Protein AF-A0A6I9QVK2-F1 (afdb_monomer)

Nearest PDB structures (foldseek):
  8qma-assembly1_G  TM=9.939E-01  e=3.074E-30  Sinapis alba
  8rdj-assembly1_I  TM=9.947E-01  e=3.246E-30  Sinapis alba
  8xzv-assembly1_M  TM=9.878E-01  e=1.677E-27  Spinacia oleracea
  8w9z-assembly1_G  TM=9.840E-01  e=9.542E-27  Nicotiana tabacum
  7sbh-assembly1_A-2  TM=9.683E-01  e=4.155E-21  Acinetobacter sp. Ver3

Structure (mmCIF, N/CA/C/O backbone):
data_AF-A0A6I9QVK2-F1
#
_entry.id   AF-A0A6I9QVK2-F1
#
loop_
_atom_site.group_PDB
_atom_site.id
_atom_site.type_symbol
_atom_site.label_atom_id
_atom_site.label_alt_id
_atom_site.label_comp_id
_atom_site.label_asym_id
_atom_site.label_entity_id
_atom_site.label_seq_id
_atom_site.pdbx_PDB_ins_code
_atom_site.Cartn_x
_atom_site.Cartn_y
_atom_site.Cartn_z
_atom_site.occupancy
_atom_site.B_iso_or_equiv
_atom_site.auth_seq_id
_atom_site.auth_comp_id
_atom_site.auth_asym_id
_atom_site.auth_atom_id
_atom_site.pdbx_PDB_model_num
ATOM 1 N N . MET A 1 1 ? 38.378 -47.156 20.333 1.00 43.38 1 MET A N 1
ATOM 2 C CA . MET A 1 1 ? 37.656 -48.408 20.010 1.00 43.38 1 MET A CA 1
ATOM 3 C C . MET A 1 1 ? 36.630 -48.018 18.957 1.00 43.38 1 MET A C 1
ATOM 5 O O . MET A 1 1 ? 35.784 -47.207 19.271 1.00 43.38 1 MET A O 1
ATOM 9 N N . GLY A 1 2 ? 36.768 -48.294 17.665 1.00 36.41 2 GLY A N 1
ATOM 10 C CA . GLY A 1 2 ? 37.096 -49.560 17.016 1.00 36.41 2 GLY A CA 1
ATOM 11 C C . GLY A 1 2 ? 35.910 -49.899 16.099 1.00 36.41 2 GLY A C 1
ATOM 12 O O . GLY A 1 2 ? 34.912 -50.411 16.583 1.00 36.41 2 GLY A O 1
ATOM 13 N N . PHE A 1 3 ? 36.019 -49.515 14.822 1.00 37.81 3 PHE A N 1
ATOM 14 C CA . PHE A 1 3 ? 35.202 -49.914 13.652 1.00 37.81 3 PHE A CA 1
ATOM 15 C C . PHE A 1 3 ? 34.977 -51.456 13.590 1.00 37.81 3 PHE A C 1
ATOM 17 O O . PHE A 1 3 ? 35.770 -52.149 14.233 1.00 37.81 3 PHE A O 1
ATOM 24 N N . PRO A 1 4 ? 34.025 -52.035 12.796 1.00 50.06 4 PRO A N 1
ATOM 25 C CA . PRO A 1 4 ? 33.881 -51.700 11.370 1.00 50.06 4 PRO A CA 1
ATOM 26 C C . PRO A 1 4 ? 32.541 -51.915 10.623 1.00 50.06 4 PRO A C 1
ATOM 28 O O . PRO A 1 4 ? 31.614 -52.601 11.043 1.00 50.06 4 PRO A O 1
ATOM 31 N N . LEU A 1 5 ? 32.551 -51.304 9.432 1.00 40.34 5 LEU A N 1
ATOM 32 C CA . LEU A 1 5 ? 31.807 -51.598 8.202 1.00 40.34 5 LEU A CA 1
ATOM 33 C C . LEU A 1 5 ? 31.998 -53.046 7.721 1.00 40.34 5 LEU A C 1
ATOM 35 O O . LEU A 1 5 ? 33.101 -53.569 7.849 1.00 40.34 5 LEU A O 1
ATOM 39 N N . LEU A 1 6 ? 31.007 -53.603 7.012 1.00 35.38 6 LEU A N 1
ATOM 40 C CA . LEU A 1 6 ? 31.212 -54.582 5.934 1.00 35.38 6 LEU A CA 1
ATOM 41 C C . LEU A 1 6 ? 30.080 -54.488 4.890 1.00 35.38 6 LEU A C 1
ATOM 43 O O . LEU A 1 6 ? 28.905 -54.368 5.232 1.00 35.38 6 LEU A O 1
ATOM 47 N N . SER A 1 7 ? 30.495 -54.505 3.622 1.00 38.81 7 SER A N 1
ATOM 48 C CA . SER A 1 7 ? 29.713 -54.324 2.389 1.00 38.81 7 SER A CA 1
ATOM 49 C C . SER A 1 7 ? 29.316 -55.691 1.752 1.00 38.81 7 SER A C 1
ATOM 51 O O . SER A 1 7 ? 29.248 -56.673 2.488 1.00 38.81 7 SER A O 1
ATOM 53 N N . PRO A 1 8 ? 28.980 -55.824 0.443 1.00 44.72 8 PRO A N 1
ATOM 54 C CA . PRO A 1 8 ? 27.723 -56.428 -0.006 1.00 44.72 8 PRO A CA 1
ATOM 55 C C . PRO A 1 8 ? 27.885 -57.804 -0.686 1.00 44.72 8 PRO A C 1
ATOM 57 O O . PRO A 1 8 ? 28.957 -58.171 -1.168 1.00 44.72 8 PRO A O 1
ATOM 60 N N . SER A 1 9 ? 26.787 -58.554 -0.796 1.00 35.59 9 SER A N 1
ATOM 61 C CA . SER A 1 9 ? 26.754 -59.844 -1.494 1.00 35.59 9 SER A CA 1
ATOM 62 C C . SER A 1 9 ? 26.256 -59.708 -2.936 1.00 35.59 9 SER A C 1
ATOM 64 O O . SER A 1 9 ? 25.165 -59.207 -3.196 1.00 35.59 9 SER A O 1
ATOM 66 N N . TYR A 1 10 ? 27.087 -60.193 -3.859 1.00 33.00 10 TYR A N 1
ATOM 67 C CA . TYR A 1 10 ? 26.806 -60.459 -5.268 1.00 33.00 10 TYR A CA 1
ATOM 68 C C . TYR A 1 10 ? 25.802 -61.610 -5.436 1.00 33.00 10 TYR A C 1
ATOM 70 O O . TYR A 1 10 ? 25.874 -62.596 -4.705 1.00 33.00 10 TYR A O 1
ATOM 78 N N . CYS A 1 11 ? 24.970 -61.560 -6.479 1.00 33.62 11 CYS A N 1
ATOM 79 C CA . CYS A 1 11 ? 24.412 -62.759 -7.107 1.00 33.62 11 CYS A CA 1
ATOM 80 C C . CYS A 1 11 ? 24.423 -62.610 -8.633 1.00 33.62 11 CYS A C 1
ATOM 82 O O . CYS A 1 11 ? 24.070 -61.570 -9.183 1.00 33.62 11 CYS A O 1
ATOM 84 N N . CYS A 1 12 ? 24.896 -63.671 -9.279 1.00 29.81 12 CYS A N 1
ATOM 85 C CA . CYS A 1 12 ? 25.199 -63.816 -10.695 1.00 29.81 12 CYS A CA 1
ATOM 86 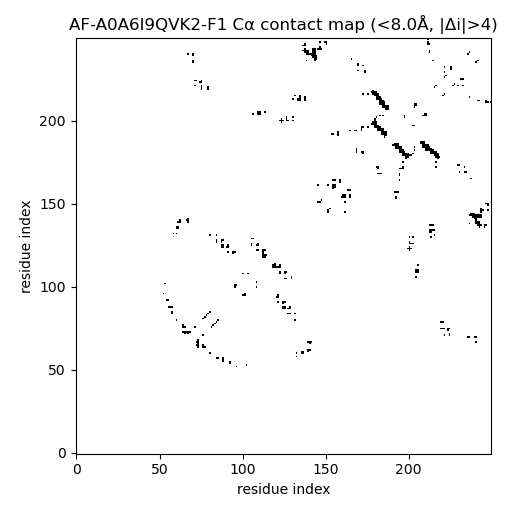C C . CYS A 1 12 ? 24.286 -64.893 -11.304 1.00 29.81 12 CYS A C 1
ATOM 88 O O . CYS A 1 12 ? 23.875 -65.815 -10.602 1.00 29.81 12 CYS A O 1
ATOM 90 N N . GLY A 1 13 ? 24.054 -64.810 -12.616 1.00 32.03 13 GLY A N 1
ATOM 91 C CA . GLY A 1 13 ? 23.454 -65.856 -13.455 1.00 32.03 13 GLY A CA 1
ATOM 92 C C . GLY A 1 13 ? 22.179 -65.373 -14.153 1.00 32.03 13 GLY A C 1
ATOM 93 O O . GLY A 1 13 ? 21.367 -64.686 -13.556 1.00 32.03 13 GLY A O 1
ATOM 94 N N . SER A 1 14 ? 21.894 -65.673 -15.418 1.00 35.88 14 SER A N 1
ATOM 95 C CA . SER A 1 14 ? 22.563 -66.486 -16.441 1.00 35.88 14 SER A CA 1
ATOM 96 C C . SER A 1 14 ? 21.834 -66.219 -17.775 1.00 35.88 14 SER A C 1
ATOM 98 O O . SER A 1 14 ? 20.621 -66.019 -17.773 1.00 35.88 14 SER A O 1
ATOM 100 N N . GLN A 1 15 ? 22.554 -66.174 -18.902 1.00 36.91 15 GLN A N 1
ATOM 101 C CA . GLN A 1 15 ? 21.966 -66.200 -20.256 1.00 36.91 15 GLN A CA 1
ATOM 102 C C . GLN A 1 15 ? 21.682 -67.647 -20.694 1.00 36.91 15 GLN A C 1
ATOM 104 O O . GLN A 1 15 ? 22.295 -68.571 -20.154 1.00 36.91 15 GLN A O 1
ATOM 109 N N . PRO A 1 16 ? 20.824 -67.854 -21.713 1.00 39.44 16 PRO A N 1
ATOM 110 C CA . PRO A 1 16 ? 21.378 -68.280 -23.008 1.00 39.44 16 PRO A CA 1
ATOM 111 C C . PRO A 1 16 ? 20.633 -67.756 -24.263 1.00 39.44 16 PRO A C 1
ATOM 113 O O . PRO A 1 16 ? 19.489 -67.314 -24.218 1.00 39.44 16 PRO A O 1
ATOM 116 N N . SER A 1 17 ? 21.298 -67.857 -25.417 1.00 35.00 17 SER A N 1
ATOM 117 C CA . SER A 1 17 ? 20.783 -67.757 -26.805 1.00 35.00 17 SER A CA 1
ATOM 118 C C . SER A 1 17 ? 21.435 -68.892 -27.626 1.00 35.00 17 SER A C 1
ATOM 120 O O . SER A 1 17 ? 22.417 -69.449 -27.131 1.00 35.00 17 SER A O 1
ATOM 122 N N . PRO A 1 18 ? 21.119 -69.145 -28.916 1.00 50.16 18 PRO A N 1
ATOM 123 C CA . PRO A 1 18 ? 19.874 -69.122 -29.707 1.00 50.16 18 PRO A CA 1
ATOM 124 C C . PRO A 1 18 ? 19.656 -70.513 -30.391 1.00 50.16 18 PRO A C 1
ATOM 126 O O . PRO A 1 18 ? 20.287 -71.490 -29.989 1.00 50.16 18 PRO A O 1
ATOM 129 N N . PRO A 1 19 ? 18.843 -70.638 -31.466 1.00 45.81 19 PRO A N 1
ATOM 130 C CA . PRO A 1 19 ? 19.396 -71.376 -32.611 1.00 45.81 19 PRO A CA 1
ATOM 131 C C . PRO A 1 19 ? 19.097 -70.797 -34.004 1.00 45.81 19 PRO A C 1
ATOM 133 O O . PRO A 1 19 ? 18.141 -70.063 -34.243 1.00 45.81 19 PRO A O 1
ATOM 136 N N . ILE A 1 20 ? 19.986 -71.198 -34.913 1.00 36.53 20 ILE A N 1
ATOM 137 C CA . ILE A 1 20 ? 20.090 -70.926 -36.349 1.00 36.53 20 ILE A CA 1
ATOM 138 C C . ILE A 1 20 ? 19.280 -71.976 -37.128 1.00 36.53 20 ILE A C 1
ATOM 140 O O . ILE A 1 20 ? 19.311 -73.151 -36.769 1.00 36.53 20 ILE A O 1
ATOM 144 N N . PHE A 1 21 ? 18.652 -71.590 -38.245 1.00 36.78 21 PHE A N 1
ATOM 145 C CA . PHE A 1 21 ? 18.217 -72.532 -39.283 1.00 36.78 21 PHE A CA 1
ATOM 146 C C . PHE A 1 21 ? 18.695 -72.089 -40.673 1.00 36.78 21 PHE A C 1
ATOM 148 O O . PHE A 1 21 ? 18.438 -70.970 -41.115 1.00 36.78 21 PHE A O 1
ATOM 155 N N . HIS A 1 22 ? 19.394 -73.006 -41.347 1.00 34.97 22 HIS A N 1
ATOM 156 C CA . HIS A 1 22 ? 19.759 -72.977 -42.763 1.00 34.97 22 HIS A CA 1
ATOM 157 C C . HIS A 1 22 ? 18.606 -73.530 -43.620 1.00 34.97 22 HIS A C 1
ATOM 159 O O . HIS A 1 22 ? 17.991 -74.528 -43.251 1.00 34.97 22 HIS A O 1
ATOM 165 N N . GLY A 1 23 ? 18.370 -72.953 -44.804 1.00 34.59 23 GLY A N 1
ATOM 166 C CA . GLY A 1 23 ? 17.445 -73.495 -45.806 1.00 34.59 23 GLY A CA 1
ATOM 167 C C . GLY A 1 23 ? 17.698 -72.920 -47.203 1.00 34.59 23 GLY A C 1
ATOM 168 O O . GLY A 1 23 ? 17.686 -71.710 -47.393 1.00 34.59 23 GLY A O 1
ATOM 169 N N . LEU A 1 24 ? 17.984 -73.807 -48.156 1.00 35.16 24 LEU A N 1
ATOM 170 C CA . LEU A 1 24 ? 18.503 -73.569 -49.506 1.00 35.16 24 LEU A CA 1
ATOM 171 C C . LEU A 1 24 ? 17.516 -72.922 -50.509 1.00 35.16 24 LEU A C 1
ATOM 173 O O . LEU A 1 24 ? 16.363 -73.323 -50.612 1.00 35.16 24 LEU A O 1
ATOM 177 N N . LEU A 1 25 ? 18.080 -72.029 -51.335 1.00 35.56 25 LEU A N 1
ATOM 178 C CA . LEU A 1 25 ? 17.953 -71.859 -52.800 1.00 35.56 25 LEU A CA 1
ATOM 179 C C . LEU A 1 25 ? 16.609 -72.130 -53.514 1.00 35.56 25 LEU A C 1
ATOM 181 O O . LEU A 1 25 ? 16.194 -73.275 -53.661 1.00 35.56 25 LEU A O 1
ATOM 185 N N . ARG A 1 26 ? 16.123 -71.105 -54.238 1.00 37.34 26 ARG A N 1
ATOM 186 C CA . ARG A 1 26 ? 15.747 -71.202 -55.668 1.00 37.34 26 ARG A CA 1
ATOM 187 C C . ARG A 1 26 ? 15.745 -69.820 -56.340 1.00 37.34 26 ARG A C 1
ATOM 189 O O . ARG A 1 26 ? 15.256 -68.844 -55.785 1.00 37.34 26 ARG A O 1
ATOM 196 N N . PHE A 1 27 ? 16.341 -69.760 -57.531 1.00 35.38 27 PHE A N 1
ATOM 197 C CA . PHE A 1 27 ? 16.578 -68.562 -58.346 1.00 35.38 27 PHE A CA 1
ATOM 198 C C . PHE A 1 27 ? 15.583 -68.430 -59.517 1.00 35.38 27 PHE A C 1
ATOM 200 O O . PHE A 1 27 ? 15.162 -69.443 -60.075 1.00 35.38 27 PHE A O 1
ATOM 207 N N . LYS A 1 28 ? 15.446 -67.165 -59.970 1.00 34.47 28 LYS A N 1
ATOM 208 C CA . LYS A 1 28 ? 15.011 -66.604 -61.282 1.00 34.47 28 LYS A CA 1
ATOM 209 C C . LYS A 1 28 ? 13.550 -66.111 -61.394 1.00 34.47 28 LYS A C 1
ATOM 211 O O . LYS A 1 28 ? 12.675 -66.742 -60.817 1.00 34.47 28 LYS A O 1
ATOM 216 N N . PRO A 1 29 ? 13.245 -65.115 -62.264 1.00 42.12 29 PRO A N 1
ATOM 217 C CA . PRO A 1 29 ? 14.078 -64.043 -62.828 1.00 42.12 29 PRO A CA 1
ATOM 218 C C . PRO A 1 29 ? 13.493 -62.623 -62.629 1.00 42.12 29 PRO A C 1
ATOM 220 O O . PRO A 1 29 ? 12.327 -62.414 -62.314 1.00 42.12 29 PRO A O 1
ATOM 223 N N . VAL A 1 30 ? 14.365 -61.641 -62.855 1.00 43.34 30 VAL A N 1
ATOM 224 C CA . VAL A 1 30 ? 14.119 -60.194 -62.873 1.00 43.34 30 VAL A CA 1
ATOM 225 C C . VAL A 1 30 ? 13.360 -59.780 -64.134 1.00 43.34 30 VAL A C 1
ATOM 227 O O . VAL A 1 30 ? 13.828 -60.093 -65.222 1.00 43.34 30 VAL A O 1
ATOM 230 N N . THR A 1 31 ? 12.317 -58.954 -63.997 1.00 38.00 31 THR A N 1
ATOM 231 C CA . THR A 1 31 ? 11.974 -57.900 -64.975 1.00 38.00 31 THR A CA 1
ATOM 232 C C . THR A 1 31 ? 11.134 -56.802 -64.322 1.00 38.00 31 THR A C 1
ATOM 234 O O . THR A 1 31 ? 9.984 -57.034 -63.967 1.00 38.00 31 THR A O 1
ATOM 237 N N . SER A 1 32 ? 11.703 -55.600 -64.206 1.00 40.72 32 SER A N 1
ATOM 238 C CA . SER A 1 32 ? 11.099 -54.311 -64.600 1.00 40.72 32 SER A CA 1
ATOM 239 C C . SER A 1 32 ? 11.724 -53.170 -63.793 1.00 40.72 32 SER A C 1
ATOM 241 O O . SER A 1 32 ? 11.421 -52.947 -62.621 1.00 40.72 32 SER A O 1
ATOM 243 N N . LEU A 1 33 ? 12.633 -52.455 -64.454 1.00 43.56 33 LEU A N 1
ATOM 244 C CA . LEU A 1 33 ? 13.231 -51.204 -64.003 1.00 43.56 33 LEU A CA 1
ATOM 245 C C . LEU A 1 33 ? 12.148 -50.118 -63.903 1.00 43.56 33 LEU A C 1
ATOM 247 O O . LEU A 1 33 ? 11.656 -49.634 -64.923 1.00 43.56 33 LEU A O 1
ATOM 251 N N . ARG A 1 34 ? 11.819 -49.680 -62.683 1.00 43.97 34 ARG A N 1
ATOM 252 C CA . ARG A 1 34 ? 11.150 -48.391 -62.450 1.00 43.97 34 ARG A CA 1
ATOM 253 C C . ARG A 1 34 ? 12.195 -47.345 -62.065 1.00 43.97 34 ARG A C 1
ATOM 255 O O . ARG A 1 34 ? 12.987 -47.549 -61.151 1.00 43.97 34 ARG A O 1
ATOM 262 N N . LYS A 1 35 ? 12.196 -46.235 -62.807 1.00 45.91 35 LYS A N 1
ATOM 263 C CA . LYS A 1 35 ? 13.054 -45.058 -62.603 1.00 45.91 35 LYS A CA 1
ATOM 264 C C . LYS A 1 35 ? 12.878 -44.504 -61.177 1.00 45.91 35 LYS A C 1
ATOM 266 O O . LYS A 1 35 ? 11.734 -44.403 -60.733 1.00 45.91 35 LYS A O 1
ATOM 271 N N . PRO A 1 36 ? 13.947 -44.081 -60.480 1.00 39.69 36 PRO A N 1
ATOM 272 C CA . PRO A 1 36 ? 13.797 -43.416 -59.197 1.00 39.69 36 PRO A CA 1
ATOM 273 C C . PRO A 1 36 ? 13.326 -41.977 -59.431 1.00 39.69 36 PRO A C 1
ATOM 275 O O . PRO A 1 36 ? 14.021 -41.166 -60.042 1.00 39.69 36 PRO A O 1
ATOM 278 N N . SER A 1 37 ? 12.122 -41.657 -58.957 1.00 41.38 37 SER A N 1
ATOM 279 C CA . SER A 1 37 ? 11.655 -40.278 -58.840 1.00 41.38 37 SER A CA 1
ATOM 280 C C . SER A 1 37 ? 12.483 -39.571 -57.769 1.00 41.38 37 SER A C 1
ATOM 282 O O . SER A 1 37 ? 12.498 -39.997 -56.613 1.00 41.38 37 SER A O 1
ATOM 284 N N . SER A 1 38 ? 13.156 -38.487 -58.143 1.00 46.34 38 SER A N 1
ATOM 285 C CA . SER A 1 38 ? 13.873 -37.608 -57.224 1.00 46.34 38 SER A CA 1
ATOM 286 C C . SER A 1 38 ? 12.896 -36.961 -56.236 1.00 46.34 38 SER A C 1
ATOM 288 O O . SER A 1 38 ? 12.302 -35.919 -56.523 1.00 46.34 38 SER A O 1
ATOM 290 N N . GLN A 1 39 ? 12.725 -37.555 -55.058 1.00 41.78 39 GLN A N 1
ATOM 291 C CA . GLN A 1 39 ? 12.134 -36.848 -53.930 1.00 41.78 39 GLN A CA 1
ATOM 292 C C . GLN A 1 39 ? 13.166 -35.835 -53.433 1.00 41.78 39 GLN A C 1
ATOM 294 O O . GLN A 1 39 ? 14.131 -36.178 -52.749 1.00 41.78 39 GLN A O 1
ATOM 299 N N . LYS A 1 40 ? 12.980 -34.566 -53.814 1.00 43.50 40 LYS A N 1
ATOM 300 C CA . LYS A 1 40 ? 13.624 -33.441 -53.136 1.00 43.50 40 LYS A CA 1
ATOM 301 C C . LYS A 1 40 ? 13.245 -33.541 -51.660 1.00 43.50 40 LYS A C 1
ATOM 303 O O . LYS A 1 40 ? 12.080 -33.366 -51.317 1.00 43.50 40 LYS A O 1
ATOM 308 N N . ARG A 1 41 ? 14.226 -33.827 -50.798 1.00 43.88 41 ARG A N 1
ATOM 309 C CA . ARG A 1 41 ? 14.109 -33.608 -49.354 1.00 43.88 41 ARG A CA 1
ATOM 310 C C . ARG A 1 41 ? 13.790 -32.132 -49.152 1.00 43.88 41 ARG A C 1
ATOM 312 O O . ARG A 1 41 ? 14.662 -31.277 -49.284 1.00 43.88 41 ARG A O 1
ATOM 319 N N . GLN A 1 42 ? 12.522 -31.845 -48.905 1.00 44.44 42 GLN A N 1
ATOM 320 C CA . GLN A 1 42 ? 12.072 -30.536 -48.482 1.00 44.44 42 GLN A CA 1
ATOM 321 C C . GLN A 1 42 ? 12.633 -30.356 -47.071 1.00 44.44 42 GLN A C 1
ATOM 323 O O . GLN A 1 42 ? 12.188 -31.018 -46.137 1.00 44.44 42 GLN A O 1
ATOM 328 N N . LEU A 1 43 ? 13.695 -29.554 -46.937 1.00 42.62 43 LEU A N 1
ATOM 329 C CA . LEU A 1 43 ? 14.140 -29.103 -45.625 1.00 42.62 43 LEU A CA 1
ATOM 330 C C . LEU A 1 43 ? 12.927 -28.450 -44.964 1.00 42.62 43 LEU A C 1
ATOM 332 O O . LEU A 1 43 ? 12.426 -27.443 -45.467 1.00 42.62 43 LEU A O 1
ATOM 336 N N . CYS A 1 44 ? 12.455 -29.029 -43.860 1.00 40.41 44 CYS A N 1
ATOM 337 C CA . CYS A 1 44 ? 11.586 -28.325 -42.934 1.00 40.41 44 CYS A CA 1
ATOM 338 C C . CYS A 1 44 ? 12.335 -27.063 -42.512 1.00 40.41 44 CYS A C 1
ATOM 340 O O . CYS A 1 44 ? 13.249 -27.113 -41.691 1.00 40.41 44 CYS A O 1
ATOM 342 N N . GLN A 1 45 ? 11.979 -25.932 -43.117 1.00 51.38 45 GLN A N 1
ATOM 343 C CA . GLN A 1 45 ? 12.309 -24.637 -42.561 1.00 51.38 45 GLN A CA 1
ATOM 344 C C . GLN A 1 45 ? 11.624 -24.606 -41.201 1.00 51.38 45 GLN A C 1
ATOM 346 O O . GLN A 1 45 ? 10.395 -24.608 -41.124 1.00 51.38 45 GLN A O 1
ATOM 351 N N . SER A 1 46 ? 12.416 -24.679 -40.130 1.00 57.34 46 SER A N 1
ATOM 352 C CA . SER A 1 46 ? 11.916 -24.469 -38.781 1.00 57.34 46 SER A CA 1
ATOM 353 C C . SER A 1 46 ? 11.295 -23.078 -38.765 1.00 57.34 46 SER A C 1
ATOM 355 O O . SER A 1 46 ? 12.015 -22.075 -38.803 1.00 57.34 46 SER A O 1
ATOM 357 N N . GLY A 1 47 ? 9.964 -23.016 -38.781 1.00 49.53 47 GLY A N 1
ATOM 358 C CA . GLY A 1 47 ? 9.243 -21.779 -38.545 1.00 49.53 47 GLY A CA 1
ATOM 359 C C . GLY A 1 47 ? 9.792 -21.190 -37.257 1.00 49.53 47 GLY A C 1
ATOM 360 O O . GLY A 1 47 ? 9.806 -21.863 -36.227 1.00 49.53 47 GLY A O 1
ATOM 361 N N . ARG A 1 48 ? 10.342 -19.976 -37.346 1.00 56.44 48 ARG A N 1
ATOM 362 C CA . ARG A 1 48 ? 10.794 -19.204 -36.193 1.00 56.44 48 ARG A CA 1
ATOM 363 C C . ARG A 1 48 ? 9.641 -19.215 -35.201 1.00 56.44 48 ARG A C 1
ATOM 365 O O . ARG A 1 48 ? 8.614 -18.600 -35.481 1.00 56.44 48 ARG A O 1
ATOM 372 N N . ALA A 1 49 ? 9.790 -19.958 -34.103 1.00 53.84 49 ALA A N 1
ATOM 373 C CA . ALA A 1 49 ? 8.818 -19.938 -33.027 1.00 53.84 49 ALA A CA 1
ATOM 374 C C . ALA A 1 49 ? 8.604 -18.466 -32.684 1.00 53.84 49 ALA A C 1
ATOM 376 O O . ALA A 1 49 ? 9.564 -17.757 -32.357 1.00 53.84 49 ALA A O 1
ATOM 377 N N . SER A 1 50 ? 7.376 -17.984 -32.875 1.00 50.50 50 SER A N 1
ATOM 378 C CA . SER A 1 50 ? 7.000 -16.680 -32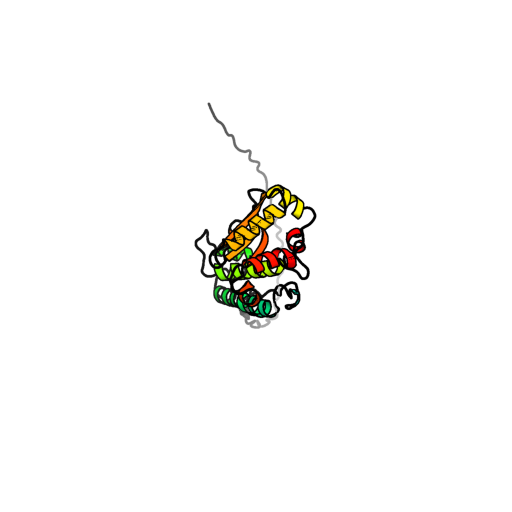.361 1.00 50.50 50 SER A CA 1
ATOM 379 C C . SER A 1 50 ? 7.304 -16.749 -30.872 1.00 50.50 50 SER A C 1
ATOM 381 O O . SER A 1 50 ? 6.730 -17.582 -30.169 1.00 50.50 50 SER A O 1
ATOM 383 N N . LYS A 1 51 ? 8.288 -15.971 -30.406 1.00 53.22 51 LYS A N 1
ATOM 384 C CA . LYS A 1 51 ? 8.476 -15.771 -28.973 1.00 53.22 51 LYS A CA 1
ATOM 385 C C . LYS A 1 51 ? 7.210 -15.056 -28.530 1.00 53.22 51 LYS A C 1
ATOM 387 O O . LYS A 1 51 ? 7.108 -13.847 -28.712 1.00 53.22 51 LYS A O 1
ATOM 392 N N . ILE A 1 52 ? 6.229 -15.816 -28.053 1.00 50.91 52 ILE A N 1
ATOM 393 C CA . ILE A 1 52 ? 5.083 -15.261 -27.352 1.00 50.91 52 ILE A CA 1
ATOM 394 C C . ILE A 1 52 ? 5.688 -14.545 -26.149 1.00 50.91 52 ILE A C 1
ATOM 396 O O . ILE A 1 52 ? 6.172 -15.186 -25.218 1.00 50.91 52 ILE A O 1
ATOM 400 N N . LEU A 1 53 ? 5.760 -13.219 -26.225 1.00 54.56 53 LEU A N 1
ATOM 401 C CA . LEU A 1 53 ? 6.028 -12.399 -25.061 1.00 54.56 53 LEU A CA 1
ATOM 402 C C . LEU A 1 53 ? 4.681 -12.277 -24.321 1.00 54.56 53 LEU A C 1
ATOM 404 O O . LEU A 1 53 ? 3.785 -11.569 -24.775 1.00 54.56 53 LEU A O 1
ATOM 408 N N . ALA A 1 54 ? 4.516 -13.022 -23.225 1.00 59.47 54 ALA A N 1
ATOM 409 C CA . ALA A 1 54 ? 3.448 -12.828 -22.242 1.00 59.47 54 ALA A CA 1
ATOM 410 C C . ALA A 1 54 ? 3.747 -11.626 -21.319 1.00 59.47 54 ALA A C 1
ATOM 412 O O . ALA A 1 54 ? 4.525 -11.737 -20.374 1.00 59.47 54 ALA A O 1
ATOM 413 N N . TYR A 1 55 ? 3.205 -10.449 -21.645 1.00 76.44 55 TYR A N 1
ATOM 414 C CA . TYR A 1 55 ? 3.442 -9.211 -20.893 1.00 76.44 55 TYR A CA 1
ATOM 415 C C . TYR A 1 55 ? 2.625 -9.168 -19.598 1.00 76.44 55 TYR A C 1
ATOM 417 O O . TYR A 1 55 ? 1.510 -9.688 -19.559 1.00 76.44 55 TYR A O 1
ATOM 425 N N . TYR A 1 56 ? 3.147 -8.494 -18.569 1.00 89.75 56 TYR A N 1
ATOM 426 C CA . TYR A 1 56 ? 2.343 -8.158 -17.395 1.00 89.75 56 TYR A CA 1
ATOM 427 C C . TYR A 1 56 ? 1.251 -7.166 -17.799 1.00 89.75 56 TYR A C 1
ATOM 429 O O . TYR A 1 56 ? 1.521 -6.207 -18.529 1.00 89.75 56 TYR A O 1
ATOM 437 N N . GLY A 1 57 ? 0.020 -7.422 -17.362 1.00 93.00 57 GLY A N 1
ATOM 438 C CA . GLY A 1 57 ? -1.131 -6.560 -17.609 1.00 93.00 57 GLY A CA 1
ATOM 439 C C . GLY A 1 57 ? -1.416 -5.649 -16.421 1.00 93.00 57 GLY A C 1
ATOM 440 O O . GLY A 1 57 ? -1.044 -5.960 -15.296 1.00 93.00 57 GLY A O 1
ATOM 441 N N . LEU A 1 58 ? -2.101 -4.536 -16.679 1.00 96.81 58 LEU A N 1
ATOM 442 C CA . LEU A 1 58 ? -2.679 -3.718 -15.618 1.00 96.81 58 LEU A CA 1
ATOM 443 C C . LEU A 1 58 ? -3.974 -4.378 -15.136 1.00 96.81 58 LEU A C 1
ATOM 445 O O . LEU A 1 58 ? -4.963 -4.389 -15.875 1.00 96.81 58 LEU A O 1
ATOM 449 N N . THR A 1 59 ? -3.972 -4.906 -13.915 1.00 97.06 59 THR A N 1
ATOM 450 C CA . THR A 1 59 ? -5.169 -5.475 -13.286 1.00 97.06 59 THR A CA 1
ATOM 451 C C . THR A 1 59 ? -6.163 -4.362 -12.981 1.00 97.06 59 THR A C 1
ATOM 453 O O . THR A 1 59 ? -5.791 -3.310 -12.461 1.00 97.06 59 THR A O 1
ATOM 456 N N . THR A 1 60 ? -7.433 -4.554 -13.328 1.00 97.31 60 THR A N 1
ATOM 457 C CA . THR A 1 60 ? -8.506 -3.626 -12.945 1.00 97.31 60 THR A CA 1
ATOM 458 C C . THR A 1 60 ? -8.779 -3.729 -11.443 1.00 97.31 60 THR A C 1
ATOM 460 O O . THR A 1 60 ? -8.775 -4.853 -10.933 1.00 97.31 60 THR A O 1
ATOM 463 N N . PRO A 1 61 ? -9.061 -2.619 -10.732 1.00 97.94 61 PRO A N 1
ATOM 464 C CA . PRO A 1 61 ? -9.470 -2.683 -9.333 1.00 97.94 61 PRO A CA 1
ATOM 465 C C . PRO A 1 61 ? -10.725 -3.560 -9.173 1.00 97.94 61 PRO A C 1
ATOM 467 O O . PRO A 1 61 ? -11.513 -3.670 -10.117 1.00 97.94 61 PRO A O 1
ATOM 470 N N . PRO A 1 62 ? -10.958 -4.166 -7.995 1.00 97.75 62 PRO A N 1
ATOM 471 C CA . PRO A 1 62 ? -12.089 -5.072 -7.769 1.00 97.75 62 PRO A CA 1
ATOM 472 C C . PRO A 1 62 ? -13.444 -4.348 -7.611 1.00 97.75 62 PRO A C 1
ATOM 474 O O . PRO A 1 62 ? -14.400 -4.914 -7.081 1.00 97.75 62 PRO A O 1
ATOM 477 N N . TYR A 1 63 ? -13.528 -3.090 -8.040 1.00 98.50 63 TYR A N 1
ATOM 478 C CA . TYR A 1 63 ? -14.688 -2.211 -7.942 1.00 98.50 63 TYR A CA 1
ATOM 479 C C . TYR A 1 63 ? -14.608 -1.107 -9.010 1.00 98.50 63 TYR A C 1
ATOM 481 O O . TYR A 1 63 ? -13.539 -0.835 -9.561 1.00 98.50 63 TYR A O 1
ATOM 489 N N . GLU A 1 64 ? -15.744 -0.465 -9.292 1.00 98.56 64 GLU A N 1
ATOM 490 C CA . GLU A 1 64 ? -15.815 0.700 -10.184 1.00 98.56 64 GLU A CA 1
ATOM 491 C C . GLU A 1 64 ? -15.012 1.887 -9.627 1.00 98.56 64 GLU A C 1
ATOM 493 O O . GLU A 1 64 ? -14.835 2.021 -8.414 1.00 98.56 64 GLU A O 1
ATOM 498 N N . LEU A 1 65 ? -14.523 2.768 -10.504 1.00 98.56 65 LEU A N 1
ATOM 499 C CA . LEU A 1 65 ? -13.570 3.816 -10.110 1.00 98.56 65 LEU A CA 1
ATOM 500 C C . LEU A 1 65 ? -14.158 4.892 -9.181 1.00 98.56 65 LEU A C 1
ATOM 502 O O . LEU A 1 65 ? -13.400 5.587 -8.520 1.00 98.56 65 LEU A O 1
ATOM 506 N N . ASP A 1 66 ? -15.476 5.044 -9.119 1.00 98.50 66 ASP A N 1
ATOM 507 C CA . ASP A 1 66 ? -16.187 5.965 -8.223 1.00 98.50 66 ASP A CA 1
ATOM 508 C C . ASP A 1 66 ? -16.733 5.275 -6.959 1.00 98.50 66 ASP A C 1
ATOM 510 O O . ASP A 1 66 ? -17.267 5.928 -6.063 1.00 98.50 66 ASP A O 1
ATOM 514 N N . ALA A 1 67 ? -16.571 3.956 -6.829 1.00 98.69 67 ALA A N 1
ATOM 515 C CA . ALA A 1 67 ? -17.209 3.176 -5.770 1.00 98.69 67 ALA A CA 1
ATOM 516 C C . ALA A 1 67 ? -16.625 3.418 -4.364 1.00 98.69 67 ALA A C 1
ATOM 518 O O . ALA A 1 67 ? -17.195 2.955 -3.373 1.00 98.69 67 ALA A O 1
ATOM 519 N N . LEU A 1 68 ? -15.488 4.114 -4.268 1.00 98.69 68 LEU A N 1
ATOM 520 C CA . LEU A 1 68 ? -14.857 4.500 -3.002 1.00 98.69 68 LEU A CA 1
ATOM 521 C C . LEU A 1 68 ? -15.226 5.923 -2.550 1.00 98.69 68 LEU A C 1
ATOM 523 O O . LEU A 1 68 ? -14.766 6.371 -1.496 1.00 98.69 68 LEU A O 1
ATOM 527 N N . GLU A 1 69 ? -16.059 6.644 -3.304 1.00 98.44 69 GLU A N 1
ATOM 528 C CA . GLU A 1 69 ? -16.537 7.959 -2.885 1.00 98.44 69 GLU A CA 1
ATOM 529 C C . GLU A 1 69 ? -17.426 7.881 -1.625 1.00 98.44 69 GLU A C 1
ATOM 531 O O . GLU A 1 69 ? -18.149 6.903 -1.422 1.00 98.44 69 GLU A O 1
ATOM 536 N N . PRO A 1 70 ? -17.394 8.908 -0.748 1.00 98.12 70 PRO A N 1
ATOM 537 C CA . PRO A 1 70 ? -16.622 10.155 -0.844 1.00 98.12 70 PRO A CA 1
ATOM 538 C C . PRO A 1 70 ? -15.207 10.063 -0.235 1.00 98.12 70 PRO A C 1
ATOM 540 O O . PRO A 1 70 ? -14.570 11.087 0.005 1.00 98.12 70 PRO A O 1
ATOM 543 N N . TYR A 1 71 ? -14.733 8.859 0.083 1.00 98.62 71 TYR A N 1
ATOM 544 C CA . TYR A 1 71 ? -13.525 8.627 0.882 1.00 98.62 71 TYR A CA 1
ATOM 545 C C . TYR A 1 71 ? -12.245 8.558 0.041 1.00 98.62 71 TYR A C 1
ATOM 547 O O . TYR A 1 71 ? -11.165 8.896 0.519 1.00 98.62 71 TYR A O 1
ATOM 555 N N . MET A 1 72 ? -12.353 8.147 -1.216 1.00 98.75 72 MET A N 1
ATOM 556 C CA . MET A 1 72 ? -11.310 8.307 -2.224 1.00 98.75 72 MET A CA 1
ATOM 557 C C . MET A 1 72 ? -12.000 8.668 -3.533 1.00 98.75 72 MET A C 1
ATOM 559 O O . MET A 1 72 ? -12.890 7.940 -3.973 1.00 98.75 72 MET A O 1
ATOM 563 N N . SER A 1 73 ? -11.651 9.816 -4.113 1.00 98.75 73 SER A N 1
ATOM 564 C CA . SER A 1 73 ? -12.386 10.326 -5.272 1.00 98.75 73 SER A CA 1
ATOM 565 C C . SER A 1 73 ? -12.144 9.478 -6.513 1.00 98.75 73 SER A C 1
ATOM 567 O O . SER A 1 73 ? -11.051 8.932 -6.704 1.00 98.75 73 SER A O 1
ATOM 569 N N . GLN A 1 74 ? -13.118 9.461 -7.430 1.00 98.75 74 GLN A N 1
ATOM 570 C CA . GLN A 1 74 ? -12.918 8.863 -8.753 1.00 98.75 74 GLN A CA 1
ATOM 571 C C . GLN A 1 74 ? -11.659 9.411 -9.430 1.00 98.75 74 GLN A C 1
ATOM 573 O O . GLN A 1 74 ? -10.891 8.675 -10.055 1.00 98.75 74 GLN A O 1
ATOM 578 N N . ARG A 1 75 ? -11.402 10.711 -9.248 1.00 98.69 75 ARG A N 1
ATOM 579 C CA . ARG A 1 75 ? -10.236 11.380 -9.815 1.00 98.69 75 ARG A CA 1
ATOM 580 C C . ARG A 1 75 ? -8.915 10.822 -9.281 1.00 98.69 75 ARG A C 1
ATOM 582 O O . ARG A 1 75 ? -7.960 10.703 -10.054 1.00 98.69 75 ARG A O 1
ATOM 589 N N . THR A 1 76 ? -8.853 10.481 -7.995 1.00 98.75 76 THR A N 1
ATOM 590 C CA . THR A 1 76 ? -7.695 9.799 -7.406 1.00 98.75 76 THR A CA 1
ATOM 591 C C . THR A 1 76 ? -7.483 8.442 -8.067 1.00 98.75 76 THR A C 1
ATOM 593 O O . THR A 1 76 ? -6.367 8.173 -8.504 1.00 98.75 76 THR A O 1
ATOM 596 N N . LEU A 1 77 ? -8.522 7.624 -8.265 1.00 98.75 77 LEU A N 1
ATOM 597 C CA . LEU A 1 77 ? -8.372 6.305 -8.897 1.00 98.75 77 LEU A CA 1
ATOM 598 C C . LEU A 1 77 ? -7.963 6.400 -10.374 1.00 98.75 77 LEU A C 1
ATOM 600 O O . LEU A 1 77 ? -7.073 5.672 -10.816 1.00 98.75 77 LEU A O 1
ATOM 604 N N . GLU A 1 78 ? -8.540 7.322 -11.144 1.00 98.69 78 GLU A N 1
ATOM 605 C CA . GLU A 1 78 ? -8.145 7.560 -12.540 1.00 98.69 78 GLU A CA 1
ATOM 606 C C . GLU A 1 78 ? -6.649 7.854 -12.687 1.00 98.69 78 GLU A C 1
ATOM 608 O O . GLU A 1 78 ? -6.007 7.401 -13.636 1.00 98.69 78 GLU A O 1
ATOM 613 N N . LEU A 1 79 ? -6.079 8.624 -11.758 1.00 98.75 79 LEU A N 1
ATOM 614 C CA . LEU A 1 79 ? -4.667 8.983 -11.794 1.00 98.75 79 LEU A CA 1
ATOM 615 C C . LEU A 1 79 ? -3.794 7.901 -11.159 1.00 98.75 79 LEU A C 1
ATOM 617 O O . LEU A 1 79 ? -2.798 7.490 -11.749 1.00 98.75 79 LEU A O 1
ATOM 621 N N . HIS A 1 80 ? -4.155 7.400 -9.986 1.00 98.81 80 HIS A N 1
ATOM 622 C CA . HIS A 1 80 ? -3.344 6.449 -9.233 1.00 98.81 80 HIS A CA 1
ATOM 623 C C . HIS A 1 80 ? -3.330 5.067 -9.898 1.00 98.81 80 HIS A C 1
ATOM 625 O O . HIS A 1 80 ? -2.259 4.544 -10.200 1.00 98.81 80 HIS A O 1
ATOM 631 N N . TRP A 1 81 ? -4.490 4.508 -10.251 1.00 98.81 81 TRP A N 1
ATOM 632 C CA . TRP A 1 81 ? -4.558 3.270 -11.032 1.00 98.81 81 TRP A CA 1
ATOM 633 C C . TRP A 1 81 ? -4.311 3.529 -12.525 1.00 98.81 81 TRP A C 1
ATOM 635 O O . TRP A 1 81 ? -3.436 2.921 -13.147 1.00 98.81 81 TRP A O 1
ATOM 645 N N . GLY A 1 82 ? -5.065 4.455 -13.119 1.00 98.31 82 GLY A N 1
ATOM 646 C CA . GLY A 1 82 ? -5.088 4.621 -14.575 1.00 98.31 82 GLY A CA 1
ATOM 647 C C . GLY A 1 82 ? -3.795 5.186 -15.165 1.00 98.31 82 GLY A C 1
ATOM 648 O O . GLY A 1 82 ? -3.502 4.903 -16.332 1.00 98.31 82 GLY A O 1
ATOM 649 N N . LYS A 1 83 ? -3.008 5.925 -14.367 1.00 98.50 83 LYS A N 1
ATOM 650 C CA . LYS A 1 83 ? -1.718 6.498 -14.769 1.00 98.50 83 LYS A CA 1
ATOM 651 C C . LYS A 1 83 ? -0.532 5.927 -13.984 1.00 98.50 83 LYS A C 1
ATOM 653 O O . LYS A 1 83 ? 0.322 5.317 -14.610 1.00 98.50 83 LYS A O 1
ATOM 658 N N . HIS A 1 84 ? -0.443 6.098 -12.662 1.00 98.69 84 HIS A N 1
ATOM 659 C CA . HIS A 1 84 ? 0.755 5.686 -11.904 1.00 98.69 84 HIS A CA 1
ATOM 660 C C . HIS A 1 84 ? 0.995 4.173 -11.977 1.00 98.69 84 HIS A C 1
ATOM 662 O O . HIS A 1 84 ? 2.078 3.740 -12.368 1.00 98.69 84 HIS A O 1
ATOM 668 N N . HIS A 1 85 ? -0.025 3.367 -11.678 1.00 98.75 85 HIS A N 1
ATOM 669 C CA . HIS A 1 85 ? 0.083 1.914 -11.767 1.00 98.75 85 HIS A CA 1
ATOM 670 C C . HIS A 1 85 ? 0.365 1.451 -13.209 1.00 98.75 85 HIS A C 1
ATOM 672 O O . HIS A 1 85 ? 1.267 0.643 -13.441 1.00 98.75 85 HIS A O 1
ATOM 678 N N . ARG A 1 86 ? -0.319 2.037 -14.200 1.00 98.56 86 ARG A N 1
ATOM 679 C CA . ARG A 1 86 ? -0.046 1.787 -15.626 1.00 98.56 86 ARG A CA 1
ATOM 680 C C . ARG A 1 86 ? 1.402 2.090 -16.018 1.00 98.56 86 ARG A C 1
ATOM 682 O O . ARG A 1 86 ? 2.029 1.271 -16.684 1.00 98.56 86 ARG A O 1
ATOM 689 N N . ASP A 1 87 ? 1.939 3.228 -15.585 1.00 98.56 87 ASP A N 1
ATOM 690 C CA . ASP A 1 87 ? 3.308 3.652 -15.885 1.00 98.56 87 ASP A CA 1
ATOM 691 C C . ASP A 1 87 ? 4.332 2.633 -15.339 1.00 98.56 87 ASP A C 1
ATOM 693 O O . ASP A 1 87 ? 5.328 2.347 -16.016 1.00 98.56 87 ASP A O 1
ATOM 697 N N . TYR A 1 88 ? 4.081 2.028 -14.167 1.00 98.56 88 TYR A N 1
ATOM 698 C CA . TYR A 1 88 ? 4.913 0.941 -13.629 1.00 98.56 88 TYR A CA 1
ATOM 699 C C . TYR A 1 88 ? 4.838 -0.328 -14.483 1.00 98.56 88 TYR A C 1
ATOM 701 O O . TYR A 1 88 ? 5.885 -0.882 -14.823 1.00 98.56 88 TYR A O 1
ATOM 709 N N . VAL A 1 89 ? 3.637 -0.755 -14.892 1.00 97.88 89 VAL A N 1
ATOM 710 C CA . VAL A 1 89 ? 3.446 -1.919 -15.780 1.00 97.88 89 VAL A CA 1
ATOM 711 C C . VAL A 1 89 ? 4.172 -1.712 -17.113 1.00 97.88 89 VAL A C 1
ATOM 713 O O . VAL A 1 89 ? 4.949 -2.564 -17.551 1.00 97.88 89 VAL A O 1
ATOM 716 N N . ASP A 1 90 ? 3.978 -0.557 -17.747 1.00 97.00 90 ASP A N 1
ATOM 717 C CA . ASP A 1 90 ? 4.591 -0.231 -19.036 1.00 97.00 90 ASP A CA 1
ATOM 718 C C . ASP A 1 90 ? 6.118 -0.148 -18.935 1.00 97.00 90 ASP A C 1
ATOM 720 O O . ASP A 1 90 ? 6.838 -0.612 -19.826 1.00 97.00 90 ASP A O 1
ATOM 724 N N . SER A 1 91 ? 6.635 0.430 -17.849 1.00 97.00 91 SER A N 1
ATOM 725 C CA . SER A 1 91 ? 8.076 0.532 -17.602 1.00 97.00 91 SER A CA 1
ATOM 726 C C . SER A 1 91 ? 8.701 -0.831 -17.323 1.00 97.00 91 SER A C 1
ATOM 728 O O . SER A 1 91 ? 9.742 -1.147 -17.902 1.00 97.00 91 SER A O 1
ATOM 730 N N . LEU A 1 92 ? 8.041 -1.672 -16.523 1.00 96.62 92 LEU A N 1
ATOM 731 C CA . LEU A 1 92 ? 8.475 -3.041 -16.259 1.00 96.62 92 LEU A CA 1
ATOM 732 C C . LEU A 1 92 ? 8.550 -3.854 -17.553 1.00 96.62 92 LEU A C 1
ATOM 734 O O . LEU A 1 92 ? 9.574 -4.462 -17.861 1.00 96.62 92 LEU A O 1
ATOM 738 N N . ASN A 1 93 ? 7.494 -3.810 -18.365 1.00 95.50 93 ASN A N 1
ATOM 739 C CA . ASN A 1 93 ? 7.442 -4.513 -19.644 1.00 95.50 93 ASN A CA 1
ATOM 740 C C . ASN A 1 93 ? 8.552 -4.054 -20.608 1.00 95.50 93 ASN A C 1
ATOM 742 O O . ASN A 1 93 ? 9.131 -4.881 -21.319 1.00 95.50 93 ASN A O 1
ATOM 746 N N . LYS A 1 94 ? 8.906 -2.760 -20.610 1.00 94.06 94 LYS A N 1
ATOM 747 C CA . LYS A 1 94 ? 10.051 -2.236 -21.379 1.00 94.06 94 LYS A CA 1
ATOM 748 C C . LYS A 1 94 ? 11.384 -2.789 -20.874 1.00 94.06 94 LYS A C 1
ATOM 750 O O . LYS A 1 94 ? 12.208 -3.184 -21.698 1.00 94.06 94 LYS A O 1
ATOM 755 N 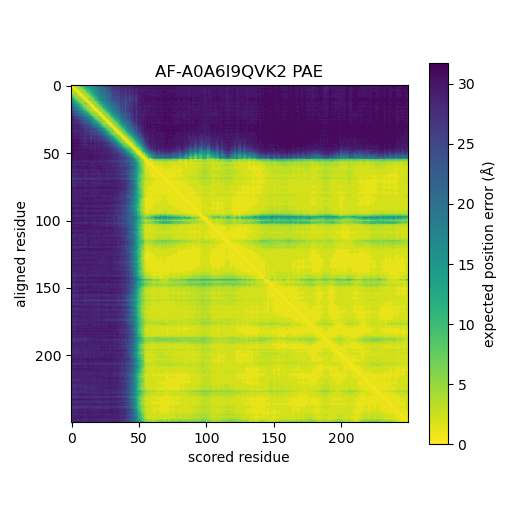N . GLN A 1 95 ? 11.592 -2.838 -19.557 1.00 94.25 95 GLN A N 1
ATOM 756 C CA . GLN A 1 95 ? 12.817 -3.386 -18.960 1.00 94.25 95 GLN A CA 1
ATOM 757 C C . GLN A 1 95 ? 12.969 -4.883 -19.265 1.00 94.25 95 GLN A C 1
ATOM 759 O O . GLN A 1 95 ? 14.059 -5.351 -19.593 1.00 94.25 95 GLN A O 1
ATOM 764 N N . LEU A 1 96 ? 11.863 -5.631 -19.252 1.00 92.94 96 LEU A N 1
ATOM 765 C CA . LEU A 1 96 ? 11.892 -7.081 -19.426 1.00 92.94 96 LEU A CA 1
ATOM 766 C C . LEU A 1 96 ? 11.891 -7.559 -20.884 1.00 92.94 96 LEU A C 1
ATOM 768 O O . LEU A 1 96 ? 12.171 -8.730 -21.130 1.00 92.94 96 LEU A O 1
ATOM 772 N N . ALA A 1 97 ? 11.636 -6.688 -21.867 1.00 87.31 97 ALA A N 1
ATOM 773 C CA . ALA A 1 97 ? 11.446 -7.067 -23.274 1.00 87.31 97 ALA A CA 1
ATOM 774 C C . ALA A 1 97 ? 12.584 -7.918 -23.883 1.00 87.31 97 ALA A C 1
ATOM 776 O O . ALA A 1 97 ? 12.378 -8.642 -24.860 1.00 87.31 97 ALA A O 1
ATOM 777 N N . LYS A 1 98 ? 13.801 -7.816 -23.334 1.00 81.38 98 LYS A N 1
ATOM 778 C CA . LYS A 1 98 ? 14.978 -8.607 -23.734 1.00 81.38 98 LYS A CA 1
ATOM 779 C C . LYS A 1 98 ? 15.715 -9.224 -22.539 1.00 81.38 98 LYS A C 1
ATOM 781 O O . LYS A 1 98 ? 16.847 -9.673 -22.701 1.00 81.38 98 LYS A O 1
ATOM 786 N N . ASN A 1 99 ? 15.100 -9.224 -21.359 1.00 82.44 99 ASN A N 1
ATOM 787 C CA . ASN A 1 99 ? 15.726 -9.673 -20.122 1.00 82.44 99 ASN A CA 1
ATOM 788 C C . ASN A 1 99 ? 15.448 -11.180 -19.905 1.00 82.44 99 ASN A C 1
ATOM 790 O O . ASN A 1 99 ? 14.314 -11.613 -20.124 1.00 82.44 99 ASN A O 1
ATOM 794 N N . PRO A 1 100 ? 16.435 -12.001 -19.486 1.00 86.88 100 PRO A N 1
ATOM 795 C CA . PRO A 1 100 ? 16.198 -13.399 -19.101 1.00 86.88 100 PRO A CA 1
ATOM 796 C C . PRO A 1 100 ? 15.192 -13.580 -17.953 1.00 86.88 100 PRO A C 1
ATOM 798 O O . PRO A 1 100 ? 14.673 -14.676 -17.794 1.00 86.88 100 PRO A O 1
ATOM 801 N N . LEU A 1 101 ? 14.895 -12.524 -17.191 1.00 87.69 101 LEU A N 1
ATOM 802 C CA . LEU A 1 101 ? 13.890 -12.515 -16.122 1.00 87.69 101 LEU A CA 1
ATOM 803 C C . LEU A 1 101 ? 12.437 -12.566 -16.631 1.00 87.69 101 LEU A C 1
ATOM 805 O O . LEU A 1 101 ? 11.496 -12.606 -15.840 1.00 87.69 101 LEU A O 1
ATOM 809 N N . TYR A 1 102 ? 12.227 -12.525 -17.946 1.00 84.94 102 TYR A N 1
ATOM 810 C CA . TYR A 1 102 ? 10.893 -12.620 -18.520 1.00 84.94 102 TYR A CA 1
ATOM 811 C C . TYR A 1 102 ? 10.249 -13.987 -18.249 1.00 84.94 102 TYR A C 1
ATOM 813 O O . TYR A 1 102 ? 10.854 -15.022 -18.525 1.00 84.94 102 TYR A O 1
ATOM 821 N N . GLY A 1 103 ? 8.996 -13.986 -17.788 1.00 82.56 103 GLY A N 1
ATOM 822 C CA . GLY A 1 103 ? 8.212 -15.202 -17.541 1.00 82.56 103 GLY A CA 1
ATOM 823 C C . GLY A 1 103 ? 8.192 -15.691 -16.090 1.00 82.56 103 GLY A C 1
ATOM 824 O O . GLY A 1 103 ? 7.490 -16.659 -15.812 1.00 82.56 103 GLY A O 1
ATOM 825 N N . HIS A 1 104 ? 8.905 -15.031 -15.171 1.00 90.00 104 HIS A N 1
ATOM 826 C CA . HIS A 1 104 ? 8.647 -15.195 -13.738 1.00 90.00 104 HIS A CA 1
ATOM 827 C C . HIS A 1 104 ? 7.207 -14.793 -13.392 1.00 90.00 104 HIS A C 1
ATOM 829 O O . HIS A 1 104 ? 6.597 -13.978 -14.083 1.00 90.00 104 HIS A O 1
ATOM 835 N N . THR A 1 105 ? 6.663 -15.337 -12.306 1.00 93.75 105 THR A N 1
ATOM 836 C CA . THR A 1 105 ? 5.514 -14.703 -11.643 1.00 93.75 105 THR A CA 1
ATOM 837 C C . THR A 1 105 ? 5.946 -13.372 -11.017 1.00 93.75 105 THR A C 1
ATOM 839 O O . THR A 1 105 ? 7.137 -13.149 -10.782 1.00 93.75 105 THR A O 1
ATOM 842 N N . MET A 1 106 ? 4.998 -12.480 -10.713 1.00 95.56 106 MET A N 1
ATOM 843 C CA . MET A 1 106 ? 5.339 -11.175 -10.131 1.00 95.56 106 MET A CA 1
ATOM 844 C C . MET A 1 106 ? 6.101 -11.317 -8.801 1.00 95.56 106 MET A C 1
ATOM 846 O O . MET A 1 106 ? 7.113 -10.652 -8.592 1.00 95.56 106 MET A O 1
ATOM 850 N N . GLU A 1 107 ? 5.679 -12.235 -7.930 1.00 95.44 107 GLU A N 1
ATOM 851 C CA . GLU A 1 107 ? 6.341 -12.475 -6.642 1.00 95.44 107 GLU A CA 1
ATOM 852 C C . GLU A 1 107 ? 7.762 -13.032 -6.799 1.00 95.44 107 GLU A C 1
ATOM 854 O O . GLU A 1 107 ? 8.688 -12.590 -6.114 1.00 95.44 107 GLU A O 1
ATOM 859 N N . GLU A 1 108 ? 7.957 -13.993 -7.707 1.00 95.56 108 GLU A N 1
ATOM 860 C CA . GLU A 1 108 ? 9.286 -14.525 -8.025 1.00 95.56 108 GLU A CA 1
ATOM 861 C C . GLU A 1 108 ? 10.186 -13.430 -8.590 1.00 95.56 108 GLU A C 1
ATOM 863 O O . GLU A 1 108 ? 11.341 -13.309 -8.179 1.00 95.56 108 GLU A O 1
ATOM 868 N N . LEU A 1 109 ? 9.653 -12.600 -9.492 1.00 96.69 109 LEU A N 1
ATOM 869 C CA . LEU A 1 109 ? 10.391 -11.500 -10.090 1.00 96.69 109 LEU A CA 1
ATOM 870 C C . LEU A 1 109 ? 10.844 -10.500 -9.025 1.00 96.69 109 LEU A C 1
ATOM 872 O O . LEU A 1 109 ? 12.009 -10.109 -9.024 1.00 96.69 109 LEU A O 1
ATOM 876 N N . ILE A 1 110 ? 9.966 -10.121 -8.094 1.00 98.00 110 ILE A N 1
ATOM 877 C CA . ILE A 1 110 ? 10.300 -9.232 -6.972 1.00 98.00 110 ILE A CA 1
ATOM 878 C C . ILE A 1 110 ? 11.431 -9.826 -6.131 1.00 98.00 110 ILE A C 1
ATOM 880 O O . ILE A 1 110 ? 12.416 -9.141 -5.858 1.00 98.00 110 ILE A O 1
ATOM 884 N N . LYS A 1 111 ? 11.341 -11.108 -5.759 1.00 96.69 111 LYS A N 1
ATOM 885 C CA . LYS A 1 111 ? 12.367 -11.776 -4.941 1.00 96.69 111 LYS A CA 1
ATOM 886 C C . LYS A 1 111 ? 13.716 -11.848 -5.656 1.00 96.69 111 LYS A C 1
ATOM 888 O O . LYS A 1 111 ? 14.742 -11.518 -5.063 1.00 96.69 111 LYS A O 1
ATOM 893 N N . VAL A 1 112 ? 13.725 -12.235 -6.933 1.00 96.25 112 VAL A N 1
ATOM 894 C CA . VAL A 1 112 ? 14.956 -12.327 -7.735 1.00 96.25 112 VAL A CA 1
ATOM 895 C C . VAL A 1 112 ? 15.574 -10.946 -7.948 1.00 96.25 112 VAL A C 1
ATOM 897 O O . VAL A 1 112 ? 16.779 -10.776 -7.773 1.00 96.25 112 VAL A O 1
ATOM 900 N N . THR A 1 113 ? 14.763 -9.943 -8.285 1.00 97.44 113 THR A N 1
ATOM 901 C CA . THR A 1 113 ? 15.250 -8.585 -8.564 1.00 97.44 113 THR A CA 1
ATOM 902 C C . THR A 1 113 ? 15.628 -7.815 -7.308 1.00 97.44 113 THR A C 1
ATOM 904 O O . THR A 1 113 ? 16.465 -6.928 -7.407 1.00 97.44 113 THR A O 1
ATOM 907 N N . TYR A 1 114 ? 15.115 -8.169 -6.125 1.00 98.06 114 TYR A N 1
ATOM 908 C CA . TYR A 1 114 ? 15.602 -7.623 -4.854 1.00 98.06 114 TYR A CA 1
ATOM 909 C C . TYR A 1 114 ? 17.080 -7.958 -4.612 1.00 98.06 114 TYR A C 1
ATOM 911 O O . TYR A 1 114 ? 17.808 -7.159 -4.018 1.00 98.06 114 TYR A O 1
ATOM 919 N N . ASN A 1 115 ? 17.526 -9.125 -5.099 1.00 96.69 115 ASN A N 1
ATOM 920 C CA . ASN A 1 115 ? 18.930 -9.526 -5.162 1.00 96.69 115 ASN A CA 1
ATOM 921 C C . ASN A 1 115 ? 19.673 -9.305 -3.827 1.00 96.69 115 ASN A C 1
ATOM 923 O O . ASN A 1 115 ? 20.689 -8.610 -3.744 1.00 96.69 115 ASN A O 1
ATOM 927 N N . ASN A 1 116 ? 19.120 -9.881 -2.753 1.00 93.81 116 ASN A N 1
ATOM 928 C CA . ASN A 1 116 ? 19.678 -9.837 -1.396 1.00 93.81 116 ASN A CA 1
ATOM 929 C C . ASN A 1 116 ? 20.010 -8.413 -0.913 1.00 93.81 116 ASN A C 1
ATOM 931 O O . ASN A 1 116 ? 21.072 -8.176 -0.338 1.00 93.81 116 ASN A O 1
ATOM 935 N N . GLY A 1 117 ? 19.125 -7.451 -1.184 1.00 95.44 117 GLY A N 1
ATOM 936 C CA . GLY A 1 117 ? 19.316 -6.056 -0.788 1.00 95.44 117 GLY A CA 1
ATOM 937 C C . GLY A 1 117 ? 20.161 -5.227 -1.752 1.00 95.44 117 GLY A C 1
ATOM 938 O O . GLY A 1 117 ? 20.486 -4.089 -1.423 1.00 95.44 117 GLY A O 1
ATOM 939 N N . ASN A 1 118 ? 20.475 -5.748 -2.943 1.00 96.94 118 ASN A N 1
ATOM 940 C CA . ASN A 1 118 ? 21.144 -5.020 -4.025 1.00 96.94 118 ASN A CA 1
ATOM 941 C C . ASN A 1 118 ? 20.245 -4.975 -5.271 1.00 96.94 118 ASN A C 1
ATOM 943 O O . ASN A 1 118 ? 20.542 -5.668 -6.252 1.00 96.94 118 ASN A O 1
ATOM 947 N N . PRO A 1 119 ? 19.138 -4.207 -5.241 1.00 97.31 119 PRO A N 1
ATOM 948 C CA . PRO A 1 119 ? 18.073 -4.357 -6.216 1.00 97.31 119 PRO A CA 1
ATOM 949 C C . PRO A 1 119 ? 18.529 -4.105 -7.652 1.00 97.31 119 PRO A C 1
ATOM 951 O O . PRO A 1 119 ? 19.248 -3.148 -7.943 1.00 97.31 119 PRO A O 1
ATOM 954 N N . LEU A 1 120 ? 18.065 -4.959 -8.558 1.00 97.00 120 LEU A N 1
ATOM 955 C CA . LEU A 1 120 ? 18.200 -4.782 -9.996 1.00 97.00 120 LEU A CA 1
ATOM 956 C C . LEU A 1 120 ? 17.268 -3.659 -10.491 1.00 97.00 120 LEU A C 1
ATOM 958 O O . LEU A 1 120 ? 16.282 -3.339 -9.818 1.00 97.00 120 LEU A O 1
ATOM 962 N N . PRO A 1 121 ? 17.526 -3.072 -11.675 1.00 95.94 121 PRO A N 1
ATOM 963 C CA . PRO A 1 121 ? 16.718 -1.974 -12.216 1.00 95.94 121 PRO A CA 1
ATOM 964 C C . PRO A 1 121 ? 15.211 -2.265 -12.317 1.00 95.94 121 PRO A C 1
ATOM 966 O O . PRO A 1 121 ? 14.396 -1.343 -12.256 1.00 95.94 121 PRO A O 1
ATOM 969 N N . GLU A 1 122 ? 14.836 -3.533 -12.482 1.00 96.81 122 GLU A N 1
ATOM 970 C CA . GLU A 1 122 ? 13.455 -4.002 -12.596 1.00 96.81 122 GLU A CA 1
ATOM 971 C C . GLU A 1 122 ? 12.692 -3.992 -11.267 1.00 96.81 122 GLU A C 1
ATOM 973 O O . GLU A 1 122 ? 11.465 -3.889 -11.278 1.00 96.81 122 GLU A O 1
ATOM 978 N N . PHE A 1 123 ? 13.396 -4.076 -10.131 1.00 98.31 123 PHE A N 1
ATOM 979 C CA . PHE A 1 123 ? 12.787 -4.296 -8.817 1.00 98.31 123 PHE A CA 1
ATOM 980 C C . PHE A 1 123 ? 11.721 -3.258 -8.487 1.00 98.31 123 PHE A C 1
ATOM 982 O O . PHE A 1 123 ? 10.611 -3.614 -8.105 1.00 98.31 123 PHE A O 1
ATOM 989 N N . ASN A 1 124 ? 12.035 -1.973 -8.674 1.00 98.50 124 ASN A N 1
ATOM 990 C CA . ASN A 1 124 ? 11.118 -0.902 -8.298 1.00 98.50 124 ASN A CA 1
ATOM 991 C C . ASN A 1 124 ? 9.797 -0.976 -9.070 1.00 98.50 124 ASN A C 1
ATOM 993 O O . ASN A 1 124 ? 8.743 -0.806 -8.468 1.00 98.50 124 ASN A O 1
ATOM 997 N N . ASN A 1 125 ? 9.836 -1.248 -10.378 1.00 98.50 125 ASN A N 1
ATOM 998 C CA . ASN A 1 125 ? 8.607 -1.354 -11.162 1.00 98.50 125 ASN A CA 1
ATOM 999 C C . ASN A 1 125 ? 7.859 -2.650 -10.835 1.00 98.50 125 ASN A C 1
ATOM 1001 O O . ASN A 1 125 ? 6.651 -2.600 -10.647 1.00 98.50 125 ASN A O 1
ATOM 1005 N N . ALA A 1 126 ? 8.559 -3.783 -10.704 1.00 98.31 126 ALA A N 1
ATOM 1006 C CA . ALA A 1 126 ? 7.939 -5.058 -10.337 1.00 98.31 126 ALA A CA 1
ATOM 1007 C C . ALA A 1 126 ? 7.215 -4.963 -8.988 1.00 98.31 126 ALA A C 1
ATOM 1009 O O . ALA A 1 126 ? 6.032 -5.280 -8.882 1.00 98.31 126 ALA A O 1
ATOM 1010 N N . ALA A 1 127 ? 7.902 -4.447 -7.971 1.00 98.69 127 ALA A N 1
ATOM 1011 C CA . ALA A 1 127 ? 7.328 -4.301 -6.648 1.00 98.69 127 ALA A CA 1
ATOM 1012 C C . ALA A 1 127 ? 6.207 -3.254 -6.622 1.00 98.69 127 ALA A C 1
ATOM 1014 O O . ALA A 1 127 ? 5.191 -3.503 -5.990 1.00 98.69 127 ALA A O 1
ATOM 1015 N N . GLN A 1 128 ? 6.313 -2.135 -7.351 1.00 98.81 128 GLN A N 1
ATOM 1016 C CA . GLN A 1 128 ? 5.213 -1.166 -7.409 1.00 98.81 128 GLN A CA 1
ATOM 1017 C C . GLN A 1 128 ? 3.974 -1.703 -8.130 1.00 98.81 128 GLN A C 1
ATOM 1019 O O . GLN A 1 128 ? 2.881 -1.384 -7.677 1.00 98.81 128 GLN A O 1
ATOM 1024 N N . VAL A 1 129 ? 4.102 -2.517 -9.185 1.00 98.75 129 VAL A N 1
ATOM 1025 C CA . VAL A 1 129 ? 2.932 -3.183 -9.793 1.00 98.75 129 VAL A CA 1
ATOM 1026 C C . VAL A 1 129 ? 2.223 -4.033 -8.739 1.00 98.75 129 VAL A C 1
ATOM 1028 O O . VAL A 1 129 ? 1.057 -3.801 -8.436 1.00 98.75 129 VAL A O 1
ATOM 1031 N N . TRP A 1 130 ? 2.964 -4.925 -8.079 1.00 98.75 130 TRP A N 1
ATOM 1032 C CA . TRP A 1 130 ? 2.393 -5.796 -7.052 1.00 98.75 130 TRP A CA 1
ATOM 1033 C C . TRP A 1 130 ? 1.811 -5.023 -5.858 1.00 98.75 130 TRP A C 1
ATOM 1035 O O . TRP A 1 130 ? 0.713 -5.331 -5.402 1.00 98.75 130 TRP A O 1
ATOM 1045 N N . ASN A 1 131 ? 2.505 -3.990 -5.369 1.00 98.88 131 ASN A N 1
ATOM 1046 C CA . ASN A 1 131 ? 2.029 -3.175 -4.250 1.00 98.88 131 ASN A CA 1
ATOM 1047 C C . ASN A 1 131 ? 0.686 -2.512 -4.577 1.00 98.88 131 ASN A C 1
ATOM 1049 O O . ASN A 1 131 ? -0.188 -2.459 -3.717 1.00 98.88 131 ASN A O 1
ATOM 1053 N N . HIS A 1 132 ? 0.515 -2.019 -5.809 1.00 98.88 132 HIS A N 1
ATOM 1054 C CA . HIS A 1 132 ? -0.726 -1.371 -6.223 1.00 98.88 132 HIS A CA 1
ATOM 1055 C C . HIS A 1 132 ? -1.845 -2.382 -6.456 1.00 98.88 132 HIS A C 1
ATOM 1057 O O . HIS A 1 132 ? -2.949 -2.132 -5.985 1.00 98.88 132 HIS A O 1
ATOM 1063 N N . ASP A 1 133 ? -1.580 -3.520 -7.108 1.00 98.69 133 ASP A N 1
ATOM 1064 C CA . ASP A 1 133 ? -2.547 -4.628 -7.187 1.00 98.69 133 ASP A CA 1
ATOM 1065 C C . ASP A 1 133 ? -3.080 -4.968 -5.781 1.00 98.69 133 ASP A C 1
ATOM 1067 O O . ASP A 1 133 ? -4.287 -4.947 -5.530 1.00 98.69 133 ASP A O 1
ATOM 1071 N N . PHE A 1 134 ? -2.168 -5.153 -4.822 1.00 98.75 134 PHE A N 1
ATOM 1072 C CA . PHE A 1 134 ? -2.502 -5.478 -3.439 1.00 98.75 134 PHE A CA 1
ATOM 1073 C C . PHE A 1 134 ? -3.230 -4.346 -2.694 1.00 98.75 134 PHE A C 1
ATOM 1075 O O . PHE A 1 134 ? -4.075 -4.608 -1.832 1.00 98.75 134 PHE A O 1
ATOM 1082 N N . PHE A 1 135 ? -2.909 -3.086 -2.992 1.00 98.88 135 PHE A N 1
ATOM 1083 C CA . PHE A 1 135 ? -3.554 -1.911 -2.404 1.00 98.88 135 PHE A CA 1
ATOM 1084 C C . PHE A 1 135 ? -5.025 -1.811 -2.793 1.00 98.88 135 PHE A C 1
ATOM 1086 O O . PHE A 1 135 ? -5.871 -1.613 -1.922 1.00 98.88 135 PHE A O 1
ATOM 1093 N N . TRP A 1 136 ? -5.342 -2.020 -4.074 1.00 98.88 136 TRP A N 1
ATOM 1094 C CA . TRP A 1 136 ? -6.726 -2.014 -4.548 1.00 98.88 136 TRP A CA 1
ATOM 1095 C C . TRP A 1 136 ? -7.541 -3.135 -3.905 1.00 98.88 136 TRP A C 1
ATOM 1097 O O . TRP A 1 136 ? -8.661 -2.908 -3.466 1.00 98.88 136 TRP A O 1
ATOM 1107 N N . GLU A 1 137 ? -6.959 -4.324 -3.751 1.00 98.56 137 GLU A N 1
ATOM 1108 C CA . GLU A 1 137 ? -7.586 -5.425 -3.009 1.00 98.56 137 GLU A CA 1
ATOM 1109 C C . GLU A 1 137 ? -7.713 -5.161 -1.502 1.00 98.56 137 GLU A C 1
ATOM 1111 O O . GLU A 1 137 ? -8.556 -5.754 -0.832 1.00 98.56 137 GLU A O 1
ATOM 1116 N N . SER A 1 138 ? -6.872 -4.290 -0.942 1.00 98.75 138 SER A N 1
ATOM 1117 C CA . SER A 1 138 ? -6.922 -3.928 0.479 1.00 98.75 138 SER A CA 1
ATOM 1118 C C . SER A 1 138 ? -8.056 -2.953 0.797 1.00 98.75 138 SER A C 1
ATOM 1120 O O . SER A 1 138 ? -8.259 -2.638 1.970 1.00 98.75 138 SER A O 1
ATOM 1122 N N . MET A 1 139 ? -8.816 -2.504 -0.205 1.00 98.75 139 MET A N 1
ATOM 1123 C CA . MET A 1 139 ? -9.969 -1.619 -0.058 1.00 98.75 139 MET A CA 1
ATOM 1124 C C . MET A 1 139 ? -11.243 -2.244 -0.631 1.00 98.75 139 MET A C 1
ATOM 1126 O O . MET A 1 139 ? -11.202 -3.159 -1.449 1.00 98.75 139 MET A O 1
ATOM 1130 N N . GLN A 1 140 ? -12.401 -1.755 -0.195 1.00 98.06 140 GLN A N 1
ATOM 1131 C CA . GLN A 1 140 ? -13.694 -2.101 -0.781 1.00 98.06 140 GLN A CA 1
ATOM 1132 C C . GLN A 1 140 ? -14.731 -0.984 -0.564 1.00 98.06 140 GLN A C 1
ATOM 1134 O O . GLN A 1 140 ? -14.662 -0.270 0.442 1.00 98.06 140 GLN A O 1
ATOM 1139 N N . PRO A 1 141 ? -15.758 -0.884 -1.427 1.00 98.25 141 PRO A N 1
ATOM 1140 C CA . PRO A 1 141 ? -16.926 -0.045 -1.171 1.00 98.25 141 PRO A CA 1
ATOM 1141 C C . PRO A 1 141 ? -17.623 -0.442 0.138 1.00 98.25 141 PRO A C 1
ATOM 1143 O O . PRO A 1 141 ? -17.897 -1.620 0.380 1.00 98.25 141 PRO A O 1
ATOM 1146 N N . GLY A 1 142 ? -17.907 0.535 1.004 1.00 96.75 142 GLY A N 1
ATOM 1147 C CA . GLY A 1 142 ? -18.501 0.280 2.325 1.00 96.75 142 GLY A CA 1
ATOM 1148 C C . GLY A 1 142 ? -17.609 -0.549 3.261 1.00 96.75 142 GLY A C 1
ATOM 1149 O O . GLY A 1 142 ? -18.131 -1.290 4.107 1.00 96.75 142 GLY A O 1
ATOM 1150 N N . GLY A 1 143 ? -16.290 -0.470 3.059 1.00 97.50 143 GLY A N 1
ATOM 1151 C CA . GLY A 1 143 ? -15.261 -1.072 3.899 1.00 97.50 143 GLY A CA 1
ATOM 1152 C C . GLY A 1 143 ? -15.152 -0.423 5.277 1.00 97.50 143 GLY A C 1
ATOM 1153 O O . GLY A 1 143 ? -16.105 0.158 5.804 1.00 97.50 143 GLY A O 1
ATOM 1154 N N . GLY A 1 144 ? -13.983 -0.578 5.891 1.00 94.31 144 GLY A N 1
ATOM 1155 C CA . GLY A 1 144 ? -13.787 -0.206 7.285 1.00 94.31 144 GLY A CA 1
ATOM 1156 C C . GLY A 1 144 ? -14.489 -1.167 8.239 1.00 94.31 144 GLY A C 1
ATOM 1157 O O . GLY A 1 144 ? -14.652 -2.355 7.944 1.00 94.31 144 GLY A O 1
ATOM 1158 N N . LYS A 1 145 ? -14.938 -0.643 9.386 1.00 91.94 145 LYS A N 1
ATOM 1159 C CA . LYS A 1 145 ? -15.471 -1.420 10.526 1.00 91.94 145 LYS A CA 1
ATOM 1160 C C . LYS A 1 145 ? -14.387 -2.297 11.169 1.00 91.94 145 LYS A C 1
ATOM 1162 O O . LYS A 1 145 ? -13.195 -2.081 10.971 1.00 91.94 145 LYS A O 1
ATOM 1167 N N . LEU A 1 146 ? -14.809 -3.266 11.977 1.00 94.81 146 LEU A N 1
ATOM 1168 C CA . LEU A 1 146 ? -13.931 -4.257 12.591 1.00 94.81 146 LEU A CA 1
ATOM 1169 C C . LEU A 1 146 ? -13.865 -5.529 11.728 1.00 94.81 146 LEU A C 1
ATOM 1171 O O . LEU A 1 146 ? -14.901 -5.935 11.183 1.00 94.81 146 LEU A O 1
ATOM 1175 N N . PRO A 1 147 ? -12.698 -6.199 11.646 1.00 96.56 147 PRO A N 1
ATOM 1176 C CA . PRO A 1 147 ? -12.632 -7.562 11.142 1.00 96.56 147 PRO A CA 1
ATOM 1177 C C . PRO A 1 147 ? -13.443 -8.488 12.051 1.00 96.56 147 PRO A C 1
ATOM 1179 O O . PRO A 1 147 ? -13.793 -8.142 13.179 1.00 96.56 147 PRO A O 1
ATOM 1182 N N . GLN A 1 148 ? -13.752 -9.686 11.565 1.00 93.75 148 GLN A N 1
ATOM 1183 C CA . GLN A 1 148 ? -14.519 -10.678 12.318 1.00 93.75 148 GLN A CA 1
ATOM 1184 C C . GLN A 1 148 ? -13.797 -12.025 12.325 1.00 93.75 148 GLN A C 1
ATOM 1186 O O . GLN A 1 148 ? -12.859 -12.257 11.563 1.00 93.75 148 GLN A O 1
ATOM 1191 N N . GLY A 1 149 ? -14.253 -12.931 13.191 1.00 95.94 149 GLY A N 1
ATOM 1192 C CA . GLY A 1 149 ? -13.773 -14.309 13.225 1.00 95.94 149 GLY A CA 1
ATOM 1193 C C . GLY A 1 149 ? -12.278 -14.420 13.528 1.00 95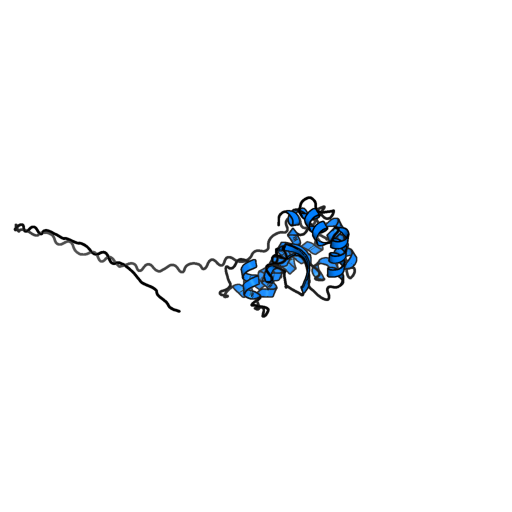.94 149 GLY A C 1
ATOM 1194 O O . GLY A 1 149 ? -11.755 -13.716 14.392 1.00 95.94 149 GLY A O 1
ATOM 1195 N N . GLY A 1 150 ? -11.602 -15.331 12.822 1.00 96.62 150 GLY A N 1
ATOM 1196 C CA . GLY A 1 150 ? -10.205 -15.681 13.088 1.00 96.62 150 GLY A CA 1
ATOM 1197 C C . GLY A 1 150 ? -9.235 -14.506 12.961 1.00 96.62 150 GLY A C 1
ATOM 1198 O O . GLY A 1 150 ? -8.302 -14.413 13.754 1.00 96.62 150 GLY A O 1
ATOM 1199 N N . LEU A 1 151 ? -9.482 -13.573 12.034 1.00 97.44 151 LEU A N 1
ATOM 1200 C CA . LEU A 1 151 ? -8.615 -12.407 11.864 1.00 97.44 151 LEU A CA 1
ATOM 1201 C C . LEU A 1 151 ? -8.679 -11.473 13.080 1.00 97.44 151 LEU A C 1
ATOM 1203 O O . LEU A 1 151 ? -7.636 -11.072 13.587 1.00 97.44 151 LEU A O 1
ATOM 1207 N N . LEU A 1 152 ? -9.881 -11.171 13.587 1.00 98.31 152 LEU A N 1
ATOM 1208 C CA . LEU A 1 152 ? -10.028 -10.351 14.795 1.00 98.31 152 LEU A CA 1
ATOM 1209 C C . LEU A 1 152 ? -9.370 -11.026 16.002 1.00 98.31 152 LEU A C 1
ATOM 1211 O O . LEU A 1 152 ? -8.603 -10.385 16.711 1.00 98.31 152 LEU A O 1
ATOM 1215 N N . GLN A 1 153 ? -9.606 -12.327 16.188 1.00 98.38 153 GLN A N 1
ATOM 1216 C CA . GLN A 1 153 ? -9.006 -13.091 17.286 1.00 98.38 153 GLN A CA 1
ATOM 1217 C C . GLN A 1 153 ? -7.475 -13.076 17.227 1.00 98.38 153 GLN A C 1
ATOM 1219 O O . GLN A 1 153 ? -6.817 -12.941 18.256 1.00 98.38 153 GLN A O 1
ATOM 1224 N N . GLN A 1 154 ? -6.898 -13.201 16.030 1.00 98.12 154 GLN A N 1
ATOM 1225 C CA . GLN A 1 154 ? -5.450 -13.153 15.858 1.00 98.12 154 GLN A CA 1
ATOM 1226 C C . GLN A 1 154 ? -4.898 -11.740 16.106 1.00 98.12 154 GLN A C 1
ATOM 1228 O O . GLN A 1 154 ? -3.858 -11.605 16.745 1.00 98.12 154 GLN A O 1
ATOM 1233 N N . ILE A 1 155 ? -5.607 -10.689 15.676 1.00 98.62 155 ILE A N 1
ATOM 1234 C CA . ILE A 1 155 ? -5.248 -9.297 15.989 1.00 98.62 155 ILE A CA 1
ATOM 1235 C C . ILE A 1 155 ? -5.263 -9.063 17.503 1.00 98.62 155 ILE A C 1
ATOM 1237 O O . ILE A 1 155 ? -4.288 -8.568 18.056 1.00 98.62 155 ILE A O 1
ATOM 1241 N N . GLU A 1 156 ? -6.333 -9.445 18.196 1.00 98.56 156 GLU A N 1
ATOM 1242 C CA . GLU A 1 156 ? -6.439 -9.260 19.648 1.00 98.56 156 GLU A CA 1
ATOM 1243 C C . GLU A 1 156 ? -5.401 -10.088 20.409 1.00 98.56 156 GLU A C 1
ATOM 1245 O O . GLU A 1 156 ? -4.892 -9.645 21.430 1.00 98.56 156 GLU A O 1
ATOM 1250 N N . LYS A 1 157 ? -5.012 -11.255 19.891 1.00 98.50 157 LYS A N 1
ATOM 1251 C CA . LYS A 1 157 ? -3.925 -12.052 20.467 1.00 98.50 157 LYS A CA 1
ATOM 1252 C C . LYS A 1 157 ? -2.557 -11.373 20.344 1.00 98.50 157 LYS A C 1
ATOM 1254 O O . LYS A 1 157 ? -1.758 -11.465 21.270 1.00 98.50 157 LYS A O 1
ATOM 1259 N N . ASP A 1 158 ? -2.264 -10.751 19.204 1.00 98.62 158 ASP A N 1
ATOM 1260 C CA . ASP A 1 158 ? -0.922 -10.232 18.904 1.00 98.62 158 ASP A CA 1
ATOM 1261 C C . ASP A 1 158 ? -0.724 -8.761 19.297 1.00 98.62 158 ASP A C 1
ATOM 1263 O O . ASP A 1 158 ? 0.413 -8.318 19.477 1.00 98.62 158 ASP A O 1
ATOM 1267 N N . PHE A 1 159 ? -1.820 -8.010 19.428 1.00 98.62 159 PHE A N 1
ATOM 1268 C CA . PHE A 1 159 ? -1.829 -6.587 19.774 1.00 98.62 159 PHE A CA 1
ATOM 1269 C C . PHE A 1 159 ? -2.609 -6.283 21.065 1.00 98.62 159 PHE A C 1
ATOM 1271 O O . PHE A 1 159 ? -2.804 -5.115 21.392 1.00 98.62 159 PHE A O 1
ATOM 1278 N N . ASP A 1 160 ? -3.083 -7.299 21.787 1.00 98.56 160 ASP A N 1
ATOM 1279 C CA . ASP A 1 160 ? -3.981 -7.238 22.958 1.00 98.56 160 ASP A CA 1
ATOM 1280 C C . ASP A 1 160 ? -5.408 -6.728 22.666 1.00 98.56 160 ASP A C 1
ATOM 1282 O O . ASP A 1 160 ? -6.367 -7.137 23.320 1.00 98.56 160 ASP A O 1
ATOM 1286 N N . SER A 1 161 ? -5.587 -5.833 21.691 1.00 98.56 161 SER A N 1
ATOM 1287 C CA . SER A 1 161 ? -6.897 -5.371 21.223 1.00 98.56 161 SER A CA 1
ATOM 1288 C C . SER A 1 161 ? -6.833 -4.840 19.790 1.00 98.56 161 SER A C 1
ATOM 1290 O O . SER A 1 161 ? -5.774 -4.430 19.308 1.00 98.56 161 SER A O 1
ATOM 1292 N N . PHE A 1 162 ? -7.984 -4.758 19.114 1.00 98.44 162 PHE A N 1
ATOM 1293 C CA . PHE A 1 162 ? -8.059 -4.078 17.817 1.00 98.44 162 PHE A CA 1
ATOM 1294 C C . PHE A 1 162 ? -7.663 -2.594 17.905 1.00 98.44 162 PHE A C 1
ATOM 1296 O O . PHE A 1 162 ? -7.022 -2.085 16.988 1.00 98.44 162 PHE A O 1
ATOM 1303 N N . SER A 1 163 ? -8.006 -1.906 19.002 1.00 98.38 163 SER A N 1
ATOM 1304 C CA . SER A 1 163 ? -7.636 -0.495 19.197 1.00 98.38 163 SER A CA 1
ATOM 1305 C C . SER A 1 163 ? -6.121 -0.318 19.187 1.00 98.38 163 SER A C 1
ATOM 1307 O O . SER A 1 163 ? -5.608 0.497 18.433 1.00 98.38 163 SER A O 1
ATOM 1309 N N . ASN A 1 164 ? -5.398 -1.154 19.935 1.00 98.75 164 ASN A N 1
ATOM 1310 C CA . ASN A 1 164 ? -3.936 -1.114 19.979 1.00 98.75 164 ASN A CA 1
ATOM 1311 C C . ASN A 1 164 ? -3.306 -1.402 18.609 1.00 98.75 164 ASN A C 1
ATOM 1313 O O . ASN A 1 164 ? -2.307 -0.784 18.237 1.00 98.75 164 ASN A O 1
ATOM 1317 N N . PHE A 1 165 ? -3.884 -2.333 17.841 1.00 98.69 165 PHE A N 1
ATOM 1318 C CA . PHE A 1 165 ? -3.477 -2.559 16.455 1.00 98.69 165 PHE A CA 1
ATOM 1319 C C . PHE A 1 165 ? -3.684 -1.300 15.601 1.00 98.69 165 PHE A C 1
ATOM 1321 O O . PHE A 1 165 ? -2.749 -0.878 14.918 1.00 98.69 165 PHE A O 1
ATOM 1328 N N . ARG A 1 166 ? -4.879 -0.693 15.649 1.00 98.56 166 ARG A N 1
ATOM 1329 C CA . ARG A 1 166 ? -5.213 0.521 14.891 1.00 98.56 166 ARG A CA 1
ATOM 1330 C C . ARG A 1 166 ? -4.254 1.653 15.242 1.00 98.56 166 ARG A C 1
ATOM 1332 O O . ARG A 1 166 ? -3.693 2.251 14.331 1.00 98.56 166 ARG A O 1
ATOM 1339 N N . ASP A 1 167 ? -4.009 1.889 16.526 1.00 98.62 167 ASP A N 1
ATOM 1340 C CA . ASP A 1 167 ? -3.109 2.942 16.999 1.00 98.62 167 ASP A CA 1
ATOM 1341 C C . ASP A 1 167 ? -1.687 2.728 16.470 1.00 98.62 167 ASP A C 1
ATOM 1343 O O . ASP A 1 167 ? -1.088 3.641 15.903 1.00 98.62 167 ASP A O 1
ATOM 1347 N N . LYS A 1 168 ? -1.181 1.490 16.528 1.00 98.81 168 LYS A N 1
ATOM 1348 C CA . LYS A 1 168 ? 0.138 1.141 15.986 1.00 98.81 168 LYS A CA 1
ATOM 1349 C C . LYS A 1 168 ? 0.216 1.267 14.462 1.00 98.81 168 LYS A C 1
ATOM 1351 O O . LYS A 1 168 ? 1.258 1.662 13.930 1.00 98.81 168 LYS A O 1
ATOM 1356 N N . PHE A 1 169 ? -0.855 0.923 13.748 1.00 98.81 169 PHE A N 1
ATOM 1357 C CA . PHE A 1 169 ? -0.950 1.084 12.296 1.00 98.81 169 PHE A CA 1
ATOM 1358 C C . PHE A 1 169 ? -0.931 2.565 11.902 1.00 98.81 169 PHE A C 1
ATOM 1360 O O . PHE A 1 169 ? -0.120 2.967 11.063 1.00 98.81 169 PHE A O 1
ATOM 1367 N N . VAL A 1 170 ? -1.754 3.385 12.563 1.00 98.56 170 VAL A N 1
ATOM 1368 C CA . VAL A 1 170 ? -1.827 4.837 12.354 1.00 98.56 170 VAL A CA 1
ATOM 1369 C C . VAL A 1 170 ? -0.492 5.502 12.687 1.00 98.56 170 VAL A C 1
ATOM 1371 O O . VAL A 1 170 ? 0.034 6.252 11.867 1.00 98.56 170 VAL A O 1
ATOM 1374 N N . GLU A 1 171 ? 0.114 5.183 13.832 1.00 98.56 171 GLU A N 1
ATOM 1375 C CA . GLU A 1 171 ? 1.427 5.706 14.230 1.00 98.56 171 GLU A CA 1
ATOM 1376 C C . GLU A 1 171 ? 2.509 5.352 13.197 1.00 98.56 171 GLU A C 1
ATOM 1378 O O . GLU A 1 171 ? 3.304 6.206 12.786 1.00 98.56 171 GLU A O 1
ATOM 1383 N N . SER A 1 172 ? 2.522 4.107 12.714 1.00 98.62 172 SER A N 1
ATOM 1384 C CA . SER A 1 172 ? 3.484 3.659 11.699 1.00 98.62 172 SER A CA 1
ATOM 1385 C C . SER A 1 172 ? 3.339 4.429 10.383 1.00 98.62 172 SER A C 1
ATOM 1387 O O . SER A 1 172 ? 4.350 4.755 9.755 1.00 98.62 172 SER A O 1
ATOM 1389 N N . ALA A 1 173 ? 2.105 4.751 9.982 1.00 98.56 173 ALA A N 1
ATOM 1390 C CA . ALA A 1 173 ? 1.805 5.528 8.780 1.00 98.56 173 ALA A CA 1
ATOM 1391 C C . ALA A 1 173 ? 2.133 7.014 8.936 1.00 98.56 173 ALA A C 1
ATOM 1393 O O . ALA A 1 173 ? 2.715 7.608 8.025 1.00 98.56 173 ALA A O 1
ATOM 1394 N N . MET A 1 174 ? 1.837 7.607 10.092 1.00 98.12 174 MET A N 1
ATOM 1395 C CA . MET A 1 174 ? 2.155 9.006 10.389 1.00 98.12 174 MET A CA 1
ATOM 1396 C C . MET A 1 174 ? 3.662 9.253 10.456 1.00 98.12 174 MET A C 1
ATOM 1398 O O . MET A 1 174 ? 4.157 10.256 9.948 1.00 98.12 174 MET A O 1
ATOM 1402 N N . THR A 1 175 ? 4.414 8.318 11.037 1.00 97.75 175 THR A N 1
ATOM 1403 C CA . THR A 1 175 ? 5.869 8.449 11.210 1.00 97.75 175 THR A CA 1
ATOM 1404 C C . THR A 1 175 ? 6.675 8.037 9.976 1.00 97.75 175 THR A C 1
ATOM 1406 O O . THR A 1 175 ? 7.906 8.155 9.982 1.00 97.75 175 THR A O 1
ATOM 1409 N N . LEU A 1 176 ? 6.031 7.522 8.921 1.00 98.00 176 LEU A N 1
ATOM 1410 C CA . LEU A 1 176 ? 6.686 7.189 7.655 1.00 98.00 176 LEU A CA 1
ATOM 1411 C C . LEU A 1 176 ? 7.099 8.480 6.937 1.00 98.00 176 LEU A C 1
ATOM 1413 O O . LEU A 1 176 ? 6.259 9.249 6.461 1.00 98.00 176 LEU A O 1
ATOM 1417 N N . PHE A 1 177 ? 8.409 8.703 6.855 1.00 96.88 177 PHE A N 1
ATOM 1418 C CA . PHE A 1 177 ? 8.988 9.843 6.155 1.00 96.88 177 PHE A CA 1
ATOM 1419 C C . PHE A 1 177 ? 9.227 9.531 4.674 1.00 96.88 177 PHE A C 1
ATOM 1421 O O . PHE A 1 177 ? 9.793 8.489 4.339 1.00 96.88 177 PHE A O 1
ATOM 1428 N N . GLY A 1 178 ? 8.842 10.464 3.802 1.00 96.81 178 GLY A N 1
ATOM 1429 C CA . GLY A 1 178 ? 8.913 10.292 2.354 1.00 96.81 178 GLY A CA 1
ATOM 1430 C C . GLY A 1 178 ? 7.865 9.313 1.826 1.00 96.81 178 GLY A C 1
ATOM 1431 O O . GLY A 1 178 ? 6.788 9.166 2.399 1.00 96.81 178 GLY A O 1
ATOM 1432 N N . SER A 1 179 ? 8.193 8.660 0.716 1.00 98.50 179 SER A N 1
ATOM 1433 C CA .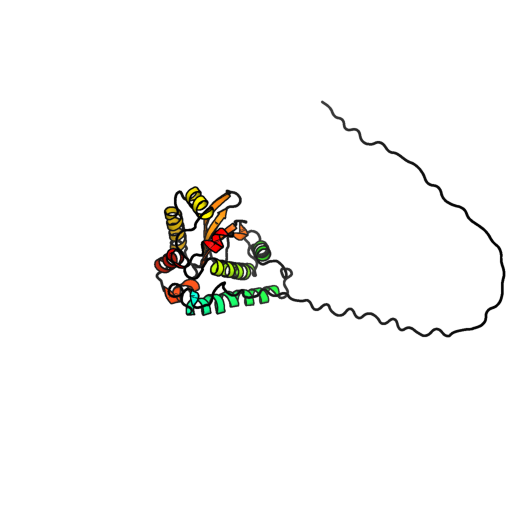 SER A 1 179 ? 7.307 7.725 0.029 1.00 98.50 179 SER A CA 1
ATOM 1434 C C . SER A 1 179 ? 7.483 6.295 0.532 1.00 98.50 179 SER A C 1
ATOM 1436 O O . SER A 1 179 ? 8.602 5.845 0.808 1.00 98.50 179 SER A O 1
ATOM 1438 N N . GLY A 1 180 ? 6.386 5.550 0.614 1.00 98.69 180 GLY A N 1
ATOM 1439 C CA . GLY A 1 180 ? 6.416 4.177 1.090 1.00 98.69 180 GLY A CA 1
ATOM 1440 C C . GLY A 1 180 ? 5.037 3.618 1.385 1.00 98.69 180 GLY A C 1
ATOM 1441 O O . GLY A 1 180 ? 4.028 4.153 0.934 1.00 98.69 180 GLY A O 1
ATOM 1442 N N . TRP A 1 181 ? 5.023 2.541 2.159 1.00 98.94 181 TRP A N 1
ATOM 1443 C CA . TRP A 1 181 ? 3.830 1.754 2.435 1.00 98.94 181 TRP A CA 1
ATOM 1444 C C . TRP A 1 181 ? 3.786 1.321 3.895 1.00 98.94 181 TRP A C 1
ATOM 1446 O O . TRP A 1 181 ? 4.830 1.120 4.529 1.00 98.94 181 TRP A O 1
ATOM 1456 N N . VAL A 1 182 ? 2.577 1.125 4.411 1.00 98.88 182 VAL A N 1
ATOM 1457 C CA . VAL A 1 182 ? 2.338 0.486 5.710 1.00 98.88 182 VAL A CA 1
ATOM 1458 C C . VAL A 1 182 ? 1.534 -0.780 5.509 1.00 98.88 182 VAL A C 1
ATOM 1460 O O . VAL A 1 182 ? 0.594 -0.811 4.722 1.00 98.88 182 VAL A O 1
ATOM 1463 N N . TRP A 1 183 ? 1.911 -1.825 6.233 1.00 98.88 183 TRP A N 1
ATOM 1464 C CA . TRP A 1 183 ? 1.361 -3.155 6.065 1.00 98.88 183 TRP A CA 1
ATOM 1465 C C . TRP A 1 183 ? 1.004 -3.753 7.417 1.00 98.88 183 TRP A C 1
ATOM 1467 O O . TRP A 1 183 ? 1.769 -3.633 8.376 1.00 98.88 183 TRP A O 1
ATOM 1477 N N . LEU A 1 184 ? -0.112 -4.472 7.465 1.00 98.88 184 LEU A N 1
ATOM 1478 C CA . LEU A 1 184 ? -0.278 -5.567 8.414 1.00 98.88 184 LEU A CA 1
ATOM 1479 C C . LEU A 1 184 ? 0.236 -6.825 7.725 1.00 98.88 184 LEU A C 1
ATOM 1481 O O . LEU A 1 184 ? -0.175 -7.117 6.603 1.00 98.88 184 LEU A O 1
ATOM 1485 N N . VAL A 1 185 ? 1.117 -7.568 8.380 1.00 98.81 185 VAL A N 1
ATOM 1486 C CA . VAL A 1 185 ? 1.693 -8.804 7.840 1.00 98.81 185 VAL A CA 1
ATOM 1487 C C . VAL A 1 185 ? 1.624 -9.908 8.879 1.00 98.81 185 VAL A C 1
ATOM 1489 O O . VAL A 1 185 ? 1.752 -9.634 10.070 1.00 98.81 185 VAL A O 1
ATOM 1492 N N . LEU A 1 186 ? 1.494 -11.155 8.443 1.00 98.38 186 LEU A N 1
ATOM 1493 C CA . LEU A 1 186 ? 1.849 -12.318 9.243 1.00 98.38 186 LEU A CA 1
ATOM 1494 C C . LEU A 1 186 ? 3.342 -12.601 9.041 1.00 98.38 186 LEU A C 1
ATOM 1496 O O . LEU A 1 186 ? 3.764 -13.018 7.959 1.00 98.38 186 LEU A O 1
ATOM 1500 N N . ARG A 1 187 ? 4.135 -12.385 10.096 1.00 97.94 187 ARG A N 1
ATOM 1501 C CA . ARG A 1 187 ? 5.549 -12.775 10.134 1.00 97.94 187 ARG A CA 1
ATOM 1502 C C . ARG A 1 187 ? 5.623 -14.294 10.186 1.00 97.94 187 ARG A C 1
ATOM 1504 O O . ARG A 1 187 ? 5.208 -14.892 11.180 1.00 97.94 187 ARG A O 1
ATOM 1511 N N . THR A 1 188 ? 6.111 -14.929 9.125 1.00 94.81 188 THR A N 1
ATOM 1512 C CA . THR A 1 188 ? 6.025 -16.393 8.968 1.00 94.81 188 THR A CA 1
ATOM 1513 C C . THR A 1 188 ? 6.898 -17.145 9.971 1.00 94.81 188 THR A C 1
ATOM 1515 O O . THR A 1 188 ? 6.477 -18.179 10.493 1.00 94.81 188 THR A O 1
ATOM 1518 N N . GLU A 1 189 ? 8.064 -16.596 10.312 1.00 94.19 189 GLU A N 1
ATOM 1519 C CA . GLU A 1 189 ? 8.963 -17.161 11.325 1.00 94.19 189 GLU A CA 1
ATOM 1520 C C . GLU A 1 189 ? 8.372 -17.077 12.740 1.00 94.19 189 GLU A C 1
ATOM 1522 O O . GLU A 1 189 ? 8.403 -18.049 13.496 1.00 94.19 189 GLU A O 1
ATOM 1527 N N . GLU A 1 190 ? 7.781 -15.931 13.089 1.00 95.38 190 GLU A N 1
ATOM 1528 C CA . GLU A 1 190 ? 7.211 -15.679 14.420 1.00 95.38 190 GLU A CA 1
ATOM 1529 C C . GLU A 1 190 ? 5.791 -16.236 14.581 1.00 95.38 190 GLU A C 1
ATOM 1531 O O . GLU A 1 190 ? 5.312 -16.392 15.704 1.00 95.38 190 GLU A O 1
ATOM 1536 N N . LYS A 1 191 ? 5.108 -16.521 13.464 1.00 96.06 191 LYS A N 1
ATOM 1537 C CA . LYS A 1 191 ? 3.683 -16.890 13.398 1.00 96.06 191 LYS A CA 1
ATOM 1538 C C . LYS A 1 191 ? 2.789 -15.883 14.125 1.00 96.06 191 LYS A C 1
ATOM 1540 O O . LYS A 1 191 ? 1.878 -16.261 14.863 1.00 96.06 191 LYS A O 1
ATOM 1545 N N . ARG A 1 192 ? 3.085 -14.601 13.913 1.00 97.81 192 ARG A N 1
ATOM 1546 C CA . ARG A 1 192 ? 2.450 -13.461 14.575 1.00 97.81 192 ARG A CA 1
ATOM 1547 C C . ARG A 1 192 ? 2.202 -12.324 13.592 1.00 97.81 192 ARG A C 1
ATOM 1549 O O . ARG A 1 192 ? 3.027 -12.058 12.716 1.00 97.81 192 ARG A O 1
ATOM 1556 N N . LEU A 1 193 ? 1.087 -11.628 13.771 1.00 98.69 193 LEU A N 1
ATOM 1557 C CA . LEU A 1 193 ? 0.782 -10.393 13.075 1.00 98.69 193 LEU A CA 1
ATOM 1558 C C . LEU A 1 193 ? 1.682 -9.245 13.541 1.00 98.69 193 LEU A C 1
ATOM 1560 O O . LEU A 1 193 ? 1.967 -9.065 14.723 1.00 98.69 193 LEU A O 1
ATOM 1564 N N . SER A 1 194 ? 2.122 -8.433 12.589 1.00 98.69 194 SER A N 1
ATOM 1565 C CA . SER A 1 194 ? 2.978 -7.279 12.829 1.00 98.69 194 SER A CA 1
ATOM 1566 C C . SER A 1 194 ? 2.590 -6.131 11.909 1.00 98.69 194 SER A C 1
ATOM 1568 O O . SER A 1 194 ? 2.231 -6.346 10.753 1.00 98.69 194 SER A O 1
ATOM 1570 N N . VAL A 1 195 ? 2.691 -4.906 12.421 1.00 98.81 195 VAL A N 1
ATOM 1571 C CA . VAL A 1 195 ? 2.628 -3.699 11.595 1.00 98.81 195 VAL A CA 1
ATOM 1572 C C . VAL A 1 195 ? 4.044 -3.364 11.154 1.00 98.81 195 VAL A C 1
ATOM 1574 O O . VAL A 1 195 ? 4.941 -3.222 11.989 1.00 98.81 195 VAL A O 1
ATOM 1577 N N . VAL A 1 196 ? 4.246 -3.238 9.847 1.00 98.44 196 VAL A N 1
ATOM 1578 C CA . VAL A 1 196 ? 5.549 -2.940 9.250 1.00 98.44 196 VAL A CA 1
ATOM 1579 C C . VAL A 1 196 ? 5.415 -1.805 8.252 1.00 98.44 196 VAL A C 1
ATOM 1581 O O . VAL A 1 196 ? 4.375 -1.631 7.622 1.00 98.44 196 VAL A O 1
ATOM 1584 N N . ARG A 1 197 ? 6.487 -1.037 8.087 1.00 97.94 197 ARG A N 1
ATOM 1585 C CA . ARG A 1 197 ? 6.565 0.030 7.091 1.00 97.94 197 ARG A CA 1
ATOM 1586 C C . ARG A 1 197 ? 7.725 -0.213 6.150 1.00 97.94 197 ARG A C 1
ATOM 1588 O O . ARG A 1 197 ? 8.778 -0.697 6.568 1.00 97.94 197 ARG A O 1
ATOM 1595 N N . THR A 1 198 ? 7.540 0.145 4.893 1.00 98.56 198 THR A N 1
ATOM 1596 C CA . THR A 1 198 ? 8.550 0.004 3.850 1.00 98.56 198 THR A CA 1
ATOM 1597 C C . THR A 1 198 ? 8.740 1.332 3.134 1.00 98.56 198 THR A C 1
ATOM 1599 O O . THR A 1 198 ? 7.806 2.118 3.004 1.00 98.56 198 THR A O 1
ATOM 1602 N N . SER A 1 199 ? 9.968 1.613 2.698 1.00 98.19 199 SER A N 1
ATOM 1603 C CA . SER A 1 199 ? 10.270 2.817 1.922 1.00 98.19 199 SER A CA 1
ATOM 1604 C C . SER A 1 199 ? 10.203 2.520 0.426 1.00 98.19 199 SER A C 1
ATOM 1606 O O . SER A 1 199 ? 10.626 1.453 -0.029 1.00 98.19 199 SER A O 1
ATOM 1608 N N . ASN A 1 200 ? 9.721 3.493 -0.342 1.00 98.44 200 ASN A N 1
ATOM 1609 C CA . ASN A 1 200 ? 9.611 3.446 -1.793 1.00 98.44 200 ASN A CA 1
ATOM 1610 C C . ASN A 1 200 ? 8.815 2.220 -2.274 1.00 98.44 200 ASN A C 1
ATOM 1612 O O . ASN A 1 200 ? 7.637 2.098 -1.954 1.00 98.44 200 ASN A O 1
ATOM 1616 N N . ALA A 1 201 ? 9.447 1.338 -3.054 1.00 98.50 201 ALA A N 1
ATOM 1617 C CA . ALA A 1 201 ? 8.829 0.159 -3.657 1.00 98.50 201 ALA A CA 1
ATOM 1618 C C . ALA A 1 201 ? 8.946 -1.113 -2.803 1.00 98.50 201 ALA A C 1
ATOM 1620 O O . ALA A 1 201 ? 8.370 -2.139 -3.150 1.00 98.50 201 ALA A O 1
ATOM 1621 N N . MET A 1 202 ? 9.709 -1.072 -1.707 1.00 98.31 202 MET A N 1
ATOM 1622 C CA . MET A 1 202 ? 9.949 -2.245 -0.865 1.00 98.31 202 MET A CA 1
ATOM 1623 C C . MET A 1 202 ? 8.624 -2.823 -0.356 1.00 98.31 202 MET A C 1
ATOM 1625 O O . MET A 1 202 ? 7.712 -2.074 -0.007 1.00 98.31 202 MET A O 1
ATOM 1629 N N . CYS A 1 203 ? 8.530 -4.147 -0.278 1.00 98.12 203 CYS A N 1
ATOM 1630 C CA . CYS A 1 203 ? 7.318 -4.845 0.141 1.00 98.12 203 CYS A CA 1
ATOM 1631 C C . CYS A 1 203 ? 7.650 -6.077 0.995 1.00 98.12 203 CYS A C 1
ATOM 1633 O O . CYS A 1 203 ? 8.770 -6.588 0.904 1.00 98.12 203 CYS A O 1
ATOM 1635 N N . PRO A 1 204 ? 6.706 -6.586 1.807 1.00 98.19 204 PRO A N 1
ATOM 1636 C CA . PRO A 1 204 ? 6.968 -7.695 2.728 1.00 98.19 204 PRO A CA 1
ATOM 1637 C C . PRO A 1 204 ? 7.403 -9.011 2.065 1.00 98.19 204 PRO A C 1
ATOM 1639 O O . PRO A 1 204 ? 8.062 -9.834 2.702 1.00 98.19 204 PRO A O 1
ATOM 1642 N N . LEU A 1 205 ? 7.109 -9.197 0.771 1.00 97.69 205 LEU A N 1
ATOM 1643 C CA . LEU A 1 205 ? 7.456 -10.415 0.032 1.00 97.69 205 LEU 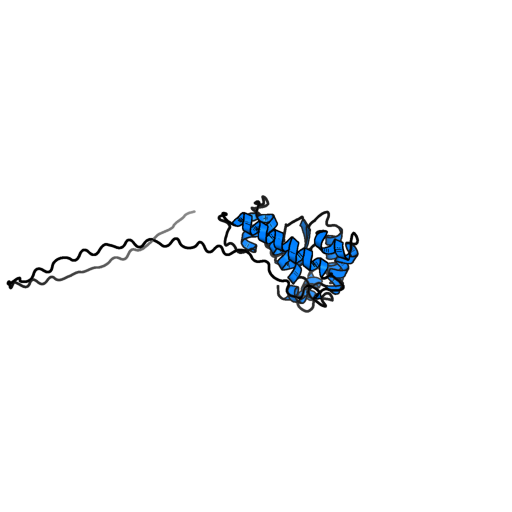A CA 1
ATOM 1644 C C . LEU A 1 205 ? 8.959 -10.714 0.004 1.00 97.69 205 LEU A C 1
ATOM 1646 O O . LEU A 1 205 ? 9.349 -11.879 -0.097 1.00 97.69 205 LEU A O 1
ATOM 1650 N N . ILE A 1 206 ? 9.805 -9.686 0.106 1.00 97.06 206 ILE A N 1
ATOM 1651 C CA . ILE A 1 206 ? 11.267 -9.848 0.126 1.00 97.06 206 ILE A CA 1
ATOM 1652 C C . ILE A 1 206 ? 11.768 -10.515 1.415 1.00 97.06 206 ILE A C 1
ATOM 1654 O O . ILE A 1 206 ? 12.872 -11.053 1.428 1.00 97.06 206 ILE A O 1
ATOM 1658 N N . TRP A 1 207 ? 10.966 -10.485 2.484 1.00 95.62 207 TRP A N 1
ATOM 1659 C CA . TRP A 1 207 ? 11.250 -11.144 3.761 1.00 95.62 207 TRP A CA 1
ATOM 1660 C C . TRP A 1 207 ? 10.507 -12.474 3.915 1.00 95.62 207 TRP A C 1
ATOM 1662 O O . TRP A 1 207 ? 10.693 -13.161 4.911 1.00 95.62 207 TRP A O 1
ATOM 1672 N N . GLY A 1 208 ? 9.679 -12.856 2.937 1.00 96.06 208 GLY A N 1
ATOM 1673 C CA . GLY A 1 208 ? 8.854 -14.062 3.026 1.00 96.06 208 GLY A CA 1
ATOM 1674 C C . GLY A 1 208 ? 7.690 -13.945 4.013 1.00 96.06 208 GLY A C 1
ATOM 1675 O O . GLY A 1 208 ? 7.133 -14.965 4.419 1.00 96.06 208 GLY A O 1
ATOM 1676 N N . ASP A 1 209 ? 7.321 -12.724 4.397 1.00 97.25 209 ASP A N 1
ATOM 1677 C CA . ASP A 1 209 ? 6.119 -12.474 5.185 1.00 97.25 209 ASP A CA 1
ATOM 1678 C C . ASP A 1 209 ? 4.870 -12.530 4.309 1.00 97.25 209 ASP A C 1
ATOM 1680 O O . ASP A 1 209 ? 4.927 -12.265 3.105 1.00 97.25 209 ASP A O 1
ATOM 1684 N N . ILE A 1 210 ? 3.727 -12.822 4.932 1.00 97.94 210 ILE A N 1
ATOM 1685 C CA . ILE A 1 210 ? 2.431 -12.842 4.252 1.00 97.94 210 ILE A CA 1
ATOM 1686 C C . ILE A 1 210 ? 1.728 -11.503 4.514 1.00 97.94 210 ILE A C 1
ATOM 1688 O O . ILE A 1 210 ? 1.356 -11.224 5.656 1.00 97.94 210 ILE A O 1
ATOM 1692 N N . PRO A 1 211 ? 1.557 -10.645 3.500 1.00 98.38 211 PRO A N 1
ATOM 1693 C CA . PRO A 1 211 ? 0.875 -9.370 3.657 1.00 98.38 211 PRO A CA 1
ATOM 1694 C C . PRO A 1 211 ? -0.641 -9.573 3.784 1.00 98.38 211 PRO A C 1
ATOM 1696 O O . PRO A 1 211 ? -1.234 -10.354 3.049 1.00 98.38 211 PRO A O 1
ATOM 1699 N N . ILE A 1 212 ? -1.269 -8.850 4.717 1.00 98.44 212 ILE A N 1
ATOM 1700 C CA . ILE A 1 212 ? -2.691 -8.982 5.080 1.00 98.44 212 ILE A CA 1
ATOM 1701 C C . ILE A 1 212 ? -3.505 -7.759 4.649 1.00 98.44 212 ILE A C 1
ATOM 1703 O O . ILE A 1 212 ? -4.561 -7.926 4.049 1.00 98.44 212 ILE A O 1
ATOM 1707 N N . ILE A 1 213 ? -3.012 -6.543 4.904 1.00 98.38 213 ILE A N 1
ATOM 1708 C CA . ILE A 1 213 ? -3.528 -5.278 4.346 1.00 98.38 213 ILE A CA 1
ATOM 1709 C C . ILE A 1 213 ? -2.355 -4.344 4.050 1.00 98.38 213 ILE A C 1
ATOM 1711 O O . ILE A 1 213 ? -1.323 -4.426 4.719 1.00 98.38 213 ILE A O 1
ATOM 1715 N N . GLY A 1 214 ? -2.506 -3.478 3.050 1.00 98.62 214 GLY A N 1
ATOM 1716 C CA . GLY A 1 214 ? -1.487 -2.522 2.625 1.00 98.62 214 GLY A CA 1
ATOM 1717 C C . GLY A 1 214 ? -2.099 -1.143 2.413 1.00 98.62 214 GLY A C 1
ATOM 1718 O O . GLY A 1 214 ? -3.188 -1.037 1.857 1.00 98.62 214 GLY A O 1
ATOM 1719 N N . LEU A 1 215 ? -1.398 -0.106 2.862 1.00 98.88 215 LEU A N 1
ATOM 1720 C CA . LEU A 1 215 ? -1.759 1.299 2.697 1.00 98.88 215 LEU A CA 1
ATOM 1721 C C . LEU A 1 215 ? -0.642 2.029 1.945 1.00 98.88 215 LEU A C 1
ATOM 1723 O O . LEU A 1 215 ? 0.500 2.054 2.415 1.00 98.88 215 LEU A O 1
ATOM 1727 N N . ASP A 1 216 ? -0.986 2.635 0.805 1.00 98.88 216 ASP A N 1
ATOM 1728 C CA . ASP A 1 216 ? -0.087 3.515 0.056 1.00 98.88 216 ASP A CA 1
ATOM 1729 C C . ASP A 1 216 ? 0.072 4.853 0.791 1.00 98.88 216 ASP A C 1
ATOM 1731 O O . ASP A 1 216 ? -0.912 5.560 1.018 1.00 98.88 216 ASP A O 1
ATOM 1735 N N . MET A 1 217 ? 1.306 5.202 1.158 1.00 98.81 217 MET A N 1
ATOM 1736 C CA . MET A 1 217 ? 1.661 6.479 1.789 1.00 98.81 217 MET A CA 1
ATOM 1737 C C . MET A 1 217 ? 2.440 7.412 0.851 1.00 98.81 217 MET A C 1
ATOM 1739 O O . MET A 1 217 ? 2.974 8.431 1.295 1.00 98.81 217 MET A O 1
ATOM 1743 N N . TRP A 1 218 ? 2.512 7.107 -0.444 1.00 98.75 218 TRP A N 1
ATOM 1744 C CA . TRP A 1 218 ? 2.951 8.060 -1.455 1.00 98.75 218 TRP A CA 1
ATOM 1745 C C . TRP A 1 218 ? 1.930 9.196 -1.585 1.00 98.75 218 TRP A C 1
ATOM 1747 O O . TRP A 1 218 ? 0.725 8.966 -1.590 1.00 98.75 218 TRP A O 1
ATOM 1757 N N . GLU A 1 219 ? 2.402 10.437 -1.738 1.00 98.56 219 GLU A N 1
ATOM 1758 C CA . GLU A 1 219 ? 1.518 11.611 -1.833 1.00 98.56 219 GLU A CA 1
ATOM 1759 C C . GLU A 1 219 ? 0.497 11.495 -2.973 1.00 98.56 219 GLU A C 1
ATOM 1761 O O . GLU A 1 219 ? -0.638 11.940 -2.823 1.00 98.56 219 GLU A O 1
ATOM 1766 N N . HIS A 1 220 ? 0.833 10.829 -4.085 1.00 98.56 220 HIS A N 1
ATOM 1767 C CA . HIS A 1 220 ? -0.122 10.618 -5.182 1.00 98.56 220 HIS A CA 1
ATOM 1768 C C . HIS A 1 220 ? -1.385 9.849 -4.764 1.00 98.56 220 HIS A C 1
ATOM 1770 O O . HIS A 1 220 ? -2.393 9.970 -5.453 1.00 98.56 220 HIS A O 1
ATOM 1776 N N . ALA A 1 221 ? -1.348 9.097 -3.658 1.00 98.75 221 ALA A N 1
ATOM 1777 C CA . ALA A 1 221 ? -2.467 8.288 -3.185 1.00 98.75 221 ALA A CA 1
ATOM 1778 C C . ALA A 1 221 ? -3.545 9.110 -2.467 1.00 98.75 221 ALA A C 1
ATOM 1780 O O . ALA A 1 221 ? -4.691 8.678 -2.380 1.00 98.75 221 ALA A O 1
ATOM 1781 N N . TYR A 1 222 ? -3.193 10.291 -1.947 1.00 98.62 222 TYR A N 1
ATOM 1782 C CA . TYR A 1 222 ? -4.096 11.069 -1.093 1.00 98.62 222 TYR A CA 1
ATOM 1783 C C . TYR A 1 222 ? -4.090 12.572 -1.355 1.00 98.62 222 TYR A C 1
ATOM 1785 O O . TYR A 1 222 ? -5.035 13.256 -0.973 1.00 98.62 222 TYR A O 1
ATOM 1793 N N . TYR A 1 223 ? -3.075 13.133 -2.013 1.00 98.62 223 TYR A N 1
ATOM 1794 C CA . TYR A 1 223 ? -2.901 14.586 -2.083 1.00 98.62 223 TYR A CA 1
ATOM 1795 C C . TYR A 1 223 ? -4.035 15.303 -2.831 1.00 98.62 223 TYR A C 1
ATOM 1797 O O . TYR A 1 223 ? -4.326 16.476 -2.577 1.00 98.62 223 TYR A O 1
ATOM 1805 N N . LEU A 1 224 ? -4.711 14.625 -3.760 1.00 98.44 224 LEU A N 1
ATOM 1806 C CA . LEU A 1 224 ? -5.865 15.201 -4.451 1.00 98.44 224 LEU A CA 1
ATOM 1807 C C . LEU A 1 224 ? -7.039 15.434 -3.499 1.00 98.44 224 LEU A C 1
ATOM 1809 O O . LEU A 1 224 ? -7.601 16.532 -3.533 1.00 98.44 224 LEU A O 1
ATOM 1813 N N . ASP A 1 225 ? -7.298 14.475 -2.613 1.00 98.69 225 ASP A N 1
ATOM 1814 C CA . ASP A 1 225 ? -8.458 14.443 -1.717 1.00 98.69 225 ASP A CA 1
ATOM 1815 C C . ASP A 1 225 ? -8.172 15.081 -0.343 1.00 98.69 225 ASP A C 1
ATOM 1817 O O . ASP A 1 225 ? -9.047 15.718 0.243 1.00 98.69 225 ASP A O 1
ATOM 1821 N N . TYR A 1 226 ? -6.934 14.968 0.149 1.00 98.62 226 TYR A N 1
ATOM 1822 C CA . TYR A 1 226 ? -6.544 15.312 1.525 1.00 98.62 226 TYR A CA 1
ATOM 1823 C C . TYR A 1 226 ? -5.423 16.353 1.632 1.00 98.62 226 TYR A C 1
ATOM 1825 O O . TYR A 1 226 ? -5.196 16.883 2.715 1.00 98.62 226 TYR A O 1
ATOM 1833 N N . LYS A 1 227 ? -4.737 16.688 0.529 1.00 98.25 227 LYS A N 1
ATOM 1834 C CA . LYS A 1 227 ? -3.562 17.583 0.534 1.00 98.25 227 LYS A CA 1
ATOM 1835 C C . LYS A 1 227 ? -2.505 17.083 1.530 1.00 98.25 227 LYS A C 1
ATOM 1837 O O . LYS A 1 227 ? -2.048 15.952 1.402 1.00 98.25 227 LYS A O 1
ATOM 1842 N N . ASP A 1 228 ? -2.106 17.912 2.485 1.00 95.88 228 ASP A N 1
ATOM 1843 C CA . ASP A 1 228 ? -1.139 17.619 3.540 1.00 95.88 228 ASP A CA 1
ATOM 1844 C C . ASP A 1 228 ? -1.744 16.899 4.761 1.00 95.88 228 ASP A C 1
ATOM 1846 O O . ASP A 1 228 ? -0.993 16.421 5.614 1.00 95.88 228 ASP A O 1
ATOM 1850 N N . ASP A 1 229 ? -3.072 16.745 4.832 1.00 98.31 229 ASP A N 1
ATOM 1851 C CA . ASP A 1 229 ? -3.772 16.072 5.935 1.00 98.31 229 ASP A CA 1
ATOM 1852 C C . ASP A 1 229 ? -3.690 14.537 5.820 1.00 98.31 229 ASP A C 1
ATOM 1854 O O . ASP A 1 229 ? -4.661 13.816 5.562 1.00 98.31 229 ASP A O 1
ATOM 1858 N N . ARG A 1 230 ? -2.470 14.023 6.005 1.00 97.06 230 ARG A N 1
ATOM 1859 C CA . ARG A 1 230 ? -2.167 12.585 6.013 1.00 97.06 230 ARG A CA 1
ATOM 1860 C C . ARG A 1 230 ? -2.949 11.840 7.082 1.00 97.06 230 ARG A C 1
ATOM 1862 O O . ARG A 1 230 ? -3.356 10.704 6.854 1.00 97.06 230 ARG A O 1
ATOM 1869 N N . GLU A 1 231 ? -3.147 12.463 8.239 1.00 98.25 231 GLU A N 1
ATOM 1870 C CA . GLU A 1 231 ? -3.861 11.856 9.356 1.00 98.25 231 GLU A CA 1
ATOM 1871 C C . GLU A 1 231 ? -5.302 11.534 8.965 1.00 98.25 231 GLU A C 1
ATOM 1873 O O . GLU A 1 231 ? -5.772 10.412 9.184 1.00 98.25 231 GLU A O 1
ATOM 1878 N N . LYS A 1 232 ? -5.996 12.478 8.324 1.00 98.75 232 LYS A N 1
ATOM 1879 C CA . LYS A 1 232 ? -7.357 12.249 7.848 1.00 98.75 232 LYS A CA 1
ATOM 1880 C C . LYS A 1 232 ? -7.419 11.166 6.778 1.00 98.75 232 LYS A C 1
ATOM 1882 O O . LYS A 1 232 ? -8.340 10.352 6.825 1.00 98.75 232 LYS A O 1
ATOM 1887 N N . TYR A 1 233 ? -6.453 11.104 5.862 1.00 98.88 233 TYR A N 1
ATOM 1888 C CA . TYR A 1 233 ? -6.369 10.022 4.875 1.00 98.88 233 TYR A CA 1
ATOM 1889 C C . TYR A 1 233 ? -6.231 8.644 5.542 1.00 98.88 233 TYR A C 1
ATOM 1891 O O . TYR A 1 233 ? -7.017 7.740 5.258 1.00 98.88 233 TYR A O 1
ATOM 1899 N N . ILE A 1 234 ? -5.290 8.496 6.481 1.00 98.81 234 ILE A N 1
ATOM 1900 C CA . ILE A 1 234 ? -5.029 7.225 7.176 1.00 98.81 234 ILE A CA 1
ATOM 1901 C C . ILE A 1 234 ? -6.258 6.776 7.974 1.00 98.81 234 ILE A C 1
ATOM 1903 O O . ILE A 1 234 ? -6.670 5.618 7.882 1.00 98.81 234 ILE A O 1
ATOM 1907 N N . ASN A 1 235 ? -6.865 7.685 8.743 1.00 98.62 235 ASN A N 1
ATOM 1908 C CA . ASN A 1 235 ? -8.079 7.370 9.495 1.00 98.62 235 ASN A CA 1
ATOM 1909 C C . ASN A 1 235 ? -9.234 7.021 8.550 1.00 98.62 235 ASN A C 1
ATOM 1911 O O . ASN A 1 235 ? -9.933 6.041 8.779 1.00 98.62 235 ASN A O 1
ATOM 1915 N N . THR A 1 236 ? -9.390 7.747 7.439 1.00 98.81 236 THR A N 1
ATOM 1916 C CA . THR A 1 236 ? -10.433 7.447 6.451 1.00 98.81 236 THR A CA 1
ATOM 1917 C C . THR A 1 236 ? -10.256 6.058 5.843 1.00 98.81 236 THR A C 1
ATOM 1919 O O . THR A 1 236 ? -11.241 5.328 5.712 1.00 98.81 236 THR A O 1
ATOM 1922 N N . PHE A 1 237 ? -9.018 5.658 5.542 1.00 98.81 237 PHE A N 1
ATOM 1923 C CA . PHE A 1 237 ? -8.718 4.307 5.081 1.00 98.81 237 PHE A CA 1
ATOM 1924 C C . PHE A 1 237 ? -9.175 3.247 6.093 1.00 98.81 237 PHE A C 1
ATOM 1926 O O . PHE A 1 237 ? -9.936 2.345 5.736 1.00 98.81 237 PHE A O 1
ATOM 1933 N N . MET A 1 238 ? -8.768 3.383 7.359 1.00 98.62 238 MET A N 1
ATOM 1934 C CA . MET A 1 238 ? -9.107 2.425 8.420 1.00 98.62 238 MET A CA 1
ATOM 1935 C C . MET A 1 238 ? -10.606 2.380 8.729 1.00 98.62 238 MET A C 1
AT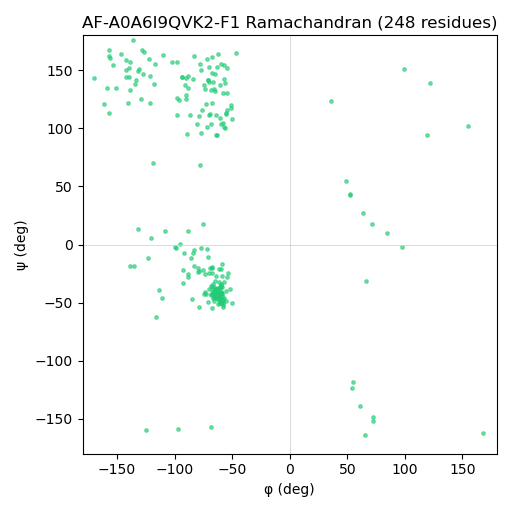OM 1937 O O . MET A 1 238 ? -11.155 1.310 8.987 1.00 98.62 238 MET A O 1
ATOM 1941 N N . ASP A 1 239 ? -11.271 3.531 8.698 1.00 98.38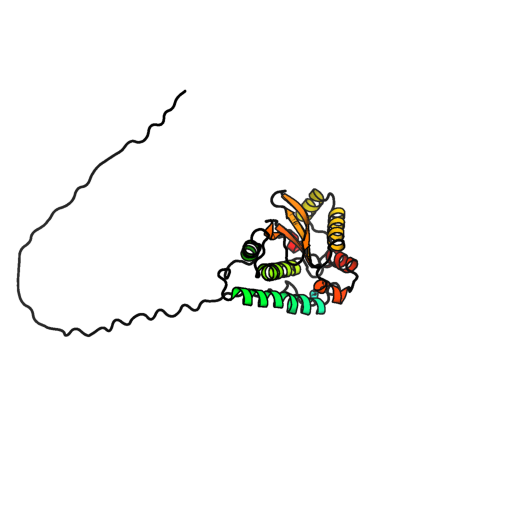 239 ASP A N 1
ATOM 1942 C CA . ASP A 1 239 ? -12.645 3.651 9.173 1.00 98.38 239 ASP A CA 1
ATOM 1943 C C . ASP A 1 239 ? -13.671 3.347 8.068 1.00 98.38 239 ASP A C 1
ATOM 1945 O O . ASP A 1 239 ? -14.779 2.914 8.389 1.00 98.38 239 ASP A O 1
ATOM 1949 N N . ASN A 1 240 ? -13.314 3.525 6.784 1.00 98.56 240 ASN A N 1
ATOM 1950 C CA . ASN A 1 240 ? -14.282 3.473 5.676 1.00 98.56 240 ASN A CA 1
ATOM 1951 C C . ASN A 1 240 ? -13.852 2.669 4.436 1.00 98.56 240 ASN A C 1
ATOM 1953 O O . ASN A 1 240 ? -14.721 2.317 3.639 1.00 98.56 240 ASN A O 1
ATOM 1957 N N . LEU A 1 241 ? -12.560 2.381 4.234 1.00 98.75 241 LEU A N 1
ATOM 1958 C CA . LEU A 1 241 ? -12.087 1.770 2.981 1.00 98.75 241 LEU A CA 1
ATOM 1959 C C . LEU A 1 241 ? -11.556 0.353 3.150 1.00 98.75 241 LEU A C 1
ATOM 1961 O O . LEU A 1 241 ? -11.811 -0.475 2.281 1.00 98.75 241 LEU A O 1
ATOM 1965 N N . VAL A 1 242 ? -10.837 0.056 4.235 1.00 98.69 242 VAL A N 1
ATOM 1966 C CA . VAL A 1 242 ? -10.125 -1.221 4.385 1.00 98.69 242 VAL A CA 1
ATOM 1967 C C . VAL A 1 242 ? -11.055 -2.426 4.194 1.00 98.69 242 VAL A C 1
ATOM 1969 O O . VAL A 1 242 ? -12.139 -2.508 4.778 1.00 98.69 242 VAL A O 1
ATOM 1972 N N . SER A 1 243 ? -10.635 -3.379 3.360 1.00 98.50 243 SER A N 1
ATOM 1973 C CA . SER A 1 243 ? -11.351 -4.636 3.146 1.00 98.50 243 SER A CA 1
ATOM 1974 C C . SER A 1 243 ? -10.896 -5.696 4.144 1.00 98.50 243 SER A C 1
ATOM 1976 O O . SER A 1 243 ? -9.945 -6.445 3.914 1.00 98.50 243 SER A O 1
ATOM 1978 N N . TRP A 1 244 ? -11.633 -5.834 5.248 1.00 98.06 244 TRP A N 1
ATOM 1979 C CA . TRP A 1 244 ? -11.431 -6.968 6.157 1.00 98.06 244 TRP A CA 1
ATOM 1980 C C . TRP A 1 244 ? -11.833 -8.311 5.543 1.00 98.06 244 TRP A C 1
ATOM 1982 O O . TRP A 1 244 ? -11.369 -9.353 6.003 1.00 98.06 244 TRP A O 1
ATOM 1992 N N . HIS A 1 245 ? -12.671 -8.302 4.503 1.00 95.81 245 HIS A N 1
ATOM 1993 C CA . HIS A 1 245 ? -13.013 -9.509 3.759 1.00 95.81 245 HIS A CA 1
ATOM 1994 C C . HIS A 1 245 ? -11.799 -10.046 2.997 1.00 95.81 245 HIS A C 1
ATOM 1996 O O . HIS A 1 245 ? -11.409 -11.188 3.232 1.00 95.81 245 HIS A O 1
ATOM 2002 N N . ALA A 1 246 ? -11.155 -9.213 2.169 1.00 96.38 246 ALA A N 1
ATOM 2003 C CA . ALA A 1 246 ? -9.936 -9.594 1.459 1.00 96.38 246 ALA A CA 1
ATOM 2004 C C . ALA A 1 246 ? -8.829 -10.004 2.441 1.00 96.38 246 ALA A C 1
ATOM 2006 O O . ALA A 1 246 ? -8.185 -11.032 2.251 1.00 96.38 246 ALA A O 1
ATOM 2007 N N . ALA A 1 247 ? -8.681 -9.265 3.546 1.00 97.50 247 ALA A N 1
ATOM 2008 C CA . ALA A 1 247 ? -7.728 -9.591 4.605 1.00 97.50 247 ALA A CA 1
ATOM 2009 C C . ALA A 1 247 ? -7.968 -10.967 5.253 1.00 97.50 247 ALA A C 1
ATOM 2011 O O . ALA A 1 247 ? -7.014 -11.621 5.649 1.00 97.50 247 ALA A O 1
ATOM 2012 N N . THR A 1 248 ? -9.225 -11.408 5.376 1.00 96.31 248 THR A N 1
ATOM 2013 C CA . THR A 1 248 ? -9.581 -12.698 6.000 1.00 96.31 248 THR A CA 1
ATOM 2014 C C . THR A 1 248 ? -9.379 -13.888 5.056 1.00 96.31 248 THR A C 1
ATOM 2016 O O . THR A 1 248 ? -9.238 -15.015 5.520 1.00 96.31 248 THR A O 1
ATOM 2019 N N . VAL A 1 249 ? -9.406 -13.664 3.738 1.00 93.88 249 VAL A N 1
ATOM 2020 C CA . VAL A 1 249 ? -9.224 -14.720 2.723 1.00 93.88 249 VAL A CA 1
ATOM 2021 C C . VAL A 1 249 ? -7.744 -15.083 2.521 1.00 93.88 249 VAL A C 1
ATOM 2023 O O . VAL A 1 249 ? -7.456 -16.166 2.012 1.00 93.88 249 VAL A O 1
ATOM 2026 N N . ARG A 1 250 ? -6.829 -14.192 2.915 1.00 90.94 250 ARG A N 1
ATOM 2027 C CA . ARG A 1 250 ? -5.369 -14.364 2.852 1.00 90.94 250 ARG A CA 1
ATOM 2028 C C . ARG A 1 250 ? -4.863 -15.277 3.971 1.00 90.94 250 ARG A C 1
ATOM 2030 O O . ARG A 1 250 ? -3.974 -16.104 3.672 1.00 90.94 250 ARG A O 1
#

Solvent-accessible surface area (backbone atoms only — not comparable to full-atom values): 15107 Å² total; per-residu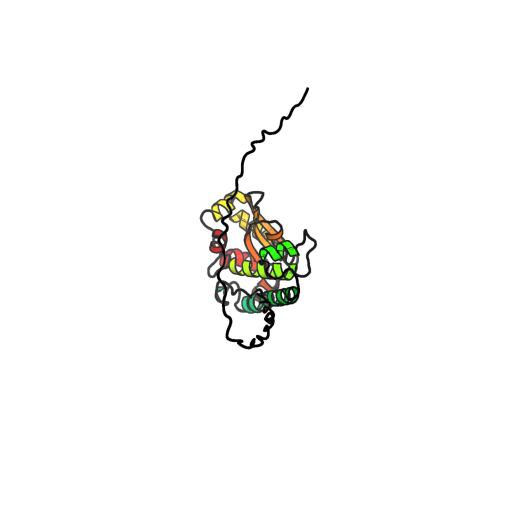e (Å²): 140,82,84,85,88,86,85,85,86,86,88,86,87,82,87,88,84,87,90,87,84,90,82,85,88,88,86,87,85,90,85,82,92,75,82,85,78,82,75,76,82,74,74,80,74,76,72,76,74,76,78,79,79,81,69,78,73,81,79,76,60,93,59,64,62,56,51,44,52,94,81,44,45,38,69,46,38,52,45,41,51,65,40,54,42,38,52,25,37,55,51,33,47,61,64,36,74,86,37,90,74,56,83,56,54,69,69,57,42,29,46,59,24,31,44,93,84,56,62,43,91,55,21,52,28,43,26,40,36,53,52,47,58,48,31,42,50,21,35,39,66,86,23,21,70,78,57,62,68,70,55,36,54,50,43,26,69,61,43,73,29,64,64,52,42,50,53,52,46,52,51,52,52,70,70,52,75,73,44,19,36,35,32,39,26,36,38,62,91,76,74,39,64,44,75,48,73,33,59,59,42,53,60,57,65,73,77,63,30,47,75,43,39,45,43,75,52,34,61,75,71,41,36,88,83,41,54,86,44,56,67,60,49,55,50,43,37,55,58,41,26,29,21,48,66,53,35,63,76,104

Mean predicted aligned error: 11.75 Å

Organism: Elaeis guineensis var. tenera (NCBI:txid51953)

Secondary structure (DSSP, 8-state):
---------------------------------PPPP-----------------PPP-PPPSS-TTTTTTTS-HHHHHHIIIIIIHHHHHHHHHHHTT-TTTT--HHHHHHHHHGGGS--TTHHHHHHHHHHHHHHHTB-TT--S---HHHHHHHHHHHSSHHHHHHHHHHHHHT--SSEEEEEEEETTTTEEEEEEEETT--GGGGT-EEEEEEE-SGGGTHHHHTT-HHHHHHHIIIIIB-HHHHHH-

InterPro domains:
  IPR001189 Manganese/iron superoxide dismutase [PIRSF000349] (47-248)
  IPR001189 Manganese/iron superoxide dismutase [PR01703] (59-70)
  IPR001189 Manganese/iron superoxide dismutase [PR01703] (80-93)
  IPR001189 Manganese/iron superoxide dismutase [PR01703] (123-136)
  IPR001189 Manganese/iron superoxide dismutase [PR01703] (176-184)
  IPR001189 Manganese/iron superoxide dismutase [PR01703] (214-226)
  IPR019831 Manganese/iron superoxide dismutase, N-terminal [PF00081] (56-139)
  IPR019832 Manganese/iron superoxide dismutase, C-terminal [PF02777] (147-248)
  IPR019833 Manganese/iron superoxide dismutase, binding site [PS00088] (216-223)
  IPR036314 Manganese/iron superoxide dismutase, C-terminal domain superfamily [G3DSA:3.55.40.20] (141-250)
  IPR036314 Manganese/iron superoxide dismutase, C-terminal domain superfamily [SSF54719] (142-248)
  IPR036324 Manganese/iron superoxide dismutase, N-terminal domain superfamily [G3DSA:1.10.287.990] (73-139)
  IPR036324 Manganese/iron superoxide dismutase, N-terminal domain superfamily [SSF46609] (54-141)

Foldseek 3Di:
DDDDDDDDDDDDDDDDDDDDDDDDDDDDDDDDDDDDDDDDPPPPPPDPPPPPQPADDQDDQPDDLCLQPPLAHSVLCCCVRVPVLVVLSVVLCVVCVPPPLGPDDLLRSLQVQCPVVPGDPNNLSSLSNVLVNQQSLQWDRQDADDADDPVQVQCCVQQVHPVSVLVQQLVQLVPDPAWWKWFFWQQPVVSHTDIDIDHRSDDCSNVVIGTQHMDGSHCSNPCVPQNPNSSSSSVSCNHGIGDSPSSVVD

Sequence (250 aa):
MGFPLLSPSYCCGSQPSPPIFHGLLRFKPVTSLRKPSSQKRQLCQSGRASKILAYYGLTTPPYELDALEPYMSQRTLELHWGKHHRDYVDSLNKQLAKNPLYGHTMEELIKVTYNNGNPLPEFNNAAQVWNHDFFWESMQPGGGKLPQGGLLQQIEKDFDSFSNFRDKFVESAMTLFGSGWVWLVLRTEEKRLSVVRTSNAMCPLIWGDIPIIGLDMWEHAYYLDYKDDREKYINTFMDNLVSWHAATVR

pLDDT: mean 85.19, std 23.04, range [29.81, 98.94]

Radius of gyration: 32.42 Å; Cα contacts (8 Å, |Δi|>4): 310; chains: 1; bounding box: 56×91×88 Å